Protein AF-A0A7C7I7Y0-F1 (afdb_monomer)

Secondary structure (DSSP, 8-state):
------PPPPP-TT-EEEEEEEE---HHHHHHHHS-SSSS-B----SEEEEEEEE-HHHHHHHT--TT-EEEE-SB---SSSHHHHTT-GGG-GGG-TTT-TT--BTTTSBTTSTT----SSSSEEEE-TT--EEEPPTT--HHHHHTHHHHHHHHIIIIIIS---TT---------TTS-----PPPP-TT--

Solvent-accessible surface area (backbone atoms only — not comparable to full-atom values): 11357 Å² total; per-residue (Å²): 140,81,91,78,90,74,82,81,71,87,71,53,51,45,21,30,34,30,34,47,75,30,57,42,87,51,74,63,54,57,46,39,71,76,52,61,87,58,96,63,64,56,35,44,30,50,29,31,16,23,30,28,67,41,65,14,68,55,29,23,66,75,70,74,52,53,66,70,42,46,30,37,43,55,32,55,32,37,80,77,76,50,71,37,38,76,72,69,46,33,88,71,22,63,46,30,34,57,91,85,29,93,82,21,41,27,38,24,70,25,38,46,86,48,82,80,27,36,37,12,32,75,42,67,48,28,59,36,53,73,55,51,44,70,42,76,58,59,90,92,62,50,59,70,64,55,30,46,45,61,68,49,50,52,51,48,43,51,41,45,69,73,58,58,61,53,92,91,60,85,82,86,87,74,82,80,70,87,88,57,88,81,75,87,73,74,77,79,81,70,93,76,76,128

Sequence (194 aa):
MDFREMEVPEIGPDAALLKVEVAGVCGTDVSQYRLPLRGSPIIMGHENVGYIASVGKQFAARKGVQEGDLVFLEHYLPCGNCEWDHMGEYRHCTATDWFYDDHAIRYGYTSIETAPALWGGFSQYLYLAPNAIIHKVPDGVTPEEAGTATPMANGVQWALFEGGVTYSSIVLIRPSPSYRSAECRHPPEDPYRQ

Mean predicted aligned error: 7.01 Å

Radius of gyration: 19.6 Å; Cα contacts (8 Å, |Δi|>4): 333; chains: 1; bounding box: 67×37×51 Å

Foldseek 3Di:
DDDDDDDDDDDELLKFKFQWDDFDDDLVLVVCVVPVLDPADAAATFLTKGFGCGHHNNNCVVVVDDGGFIKTWGFFQAPCDDPCNVVVNRVPHVLQPVNPDVNRATARNHHLVPPPSQRYNNDRMHMGGNRIDMDGDDPPQDRVNSSCVVVVVVVCCVVCPVVVDDPPDDDDDDDDPPPDDDPPDDDPDDPPDD

pLDDT: mean 89.1, std 16.26, range [27.7, 98.81]

Nearest PDB structures (foldseek):
  4cpd-assembly1_D  TM=8.388E-01  e=1.402E-08  Thermus sp. ATN1
  7bu3-assembly1_B  TM=7.947E-01  e=5.122E-07  Escherichia coli
  2h6e-assembly1_A  TM=8.200E-01  e=7.480E-07  Saccharolobus solfataricus P2
  3fbg-assembly1_A  TM=7.475E-01  e=1.028E-04  Staphylococcus haemolyticus JCSC1435
  6eqo-assembly1_A  TM=7.246E-01  e=3.871E-04  Erythrobacter sp. NAP1

Structure (mmCIF, N/CA/C/O backbone):
data_AF-A0A7C7I7Y0-F1
#
_entry.id   AF-A0A7C7I7Y0-F1
#
loop_
_atom_site.group_PDB
_atom_site.id
_atom_site.type_symbol
_atom_site.label_atom_id
_atom_site.label_alt_id
_atom_site.label_comp_id
_atom_site.label_asym_id
_atom_site.label_entity_id
_atom_site.label_seq_id
_atom_site.pdbx_PDB_ins_code
_atom_site.Cartn_x
_atom_site.Cartn_y
_atom_site.Cartn_z
_atom_site.occupancy
_atom_site.B_iso_or_equiv
_atom_site.auth_seq_id
_atom_site.auth_comp_id
_atom_site.auth_asym_id
_atom_site.auth_atom_id
_atom_site.pdbx_PDB_model_num
ATOM 1 N N . MET A 1 1 ? 14.326 0.853 16.459 1.00 82.75 1 MET A N 1
ATOM 2 C CA . MET A 1 1 ? 13.101 0.077 16.192 1.00 82.75 1 MET A CA 1
ATOM 3 C C . MET A 1 1 ? 12.637 -0.492 17.509 1.00 82.75 1 MET A C 1
ATOM 5 O O . MET A 1 1 ? 13.447 -1.067 18.227 1.00 82.75 1 MET A O 1
ATOM 9 N N . ASP A 1 2 ? 11.374 -0.269 17.827 1.00 91.56 2 ASP A N 1
ATOM 10 C CA . ASP A 1 2 ? 10.712 -0.717 19.043 1.00 91.56 2 ASP A CA 1
ATOM 11 C C . ASP A 1 2 ? 9.278 -1.130 18.697 1.00 91.56 2 ASP A C 1
ATOM 13 O O . ASP A 1 2 ? 8.729 -0.680 17.691 1.00 91.56 2 ASP A O 1
ATOM 17 N N . PHE A 1 3 ? 8.695 -2.017 19.500 1.00 94.00 3 PHE A N 1
ATOM 18 C CA . PHE A 1 3 ? 7.283 -2.366 19.381 1.00 94.00 3 PHE A CA 1
ATOM 19 C C . PHE A 1 3 ? 6.449 -1.349 20.154 1.00 94.00 3 PHE A C 1
ATOM 21 O O . PHE A 1 3 ? 6.793 -1.000 21.284 1.00 94.00 3 PHE A O 1
ATOM 28 N N . ARG A 1 4 ? 5.346 -0.900 19.554 1.00 94.38 4 ARG A N 1
ATOM 29 C CA . ARG A 1 4 ? 4.389 0.014 20.178 1.00 94.38 4 ARG A CA 1
ATOM 30 C C . ARG A 1 4 ? 2.981 -0.508 19.983 1.00 94.38 4 ARG A C 1
ATOM 32 O O . ARG A 1 4 ? 2.646 -0.994 18.906 1.00 94.38 4 ARG A O 1
ATOM 39 N N . GLU A 1 5 ? 2.167 -0.364 21.016 1.00 95.44 5 GLU A N 1
ATOM 40 C CA . GLU A 1 5 ? 0.724 -0.507 20.886 1.00 95.44 5 GLU A CA 1
ATOM 41 C C . GLU A 1 5 ? 0.148 0.795 20.332 1.00 95.44 5 GLU A C 1
ATOM 43 O O . GLU A 1 5 ? 0.546 1.892 20.731 1.00 95.44 5 GLU A O 1
ATOM 48 N N . MET A 1 6 ? -0.764 0.664 19.376 1.00 94.75 6 MET A N 1
ATOM 49 C CA . MET A 1 6 ? -1.449 1.778 18.736 1.00 94.75 6 MET A CA 1
ATOM 50 C C . MET A 1 6 ? -2.926 1.437 18.622 1.00 94.75 6 MET A C 1
ATOM 52 O O . MET A 1 6 ? -3.286 0.277 18.413 1.00 94.75 6 MET A O 1
ATOM 56 N N . GLU A 1 7 ? -3.780 2.445 18.752 1.00 95.06 7 GLU A N 1
ATOM 57 C CA . GLU A 1 7 ? -5.210 2.260 18.541 1.00 95.06 7 GLU A CA 1
ATOM 58 C C . GLU A 1 7 ? -5.492 1.990 17.062 1.00 95.06 7 GLU A C 1
ATOM 60 O O . GLU A 1 7 ? -4.935 2.635 16.170 1.00 95.06 7 GLU A O 1
ATOM 65 N N . VAL A 1 8 ? -6.370 1.022 16.801 1.00 95.75 8 VAL A N 1
ATOM 66 C CA . VAL A 1 8 ? -6.889 0.787 15.456 1.00 95.75 8 VAL A CA 1
ATOM 67 C C . VAL A 1 8 ? -7.943 1.864 15.182 1.00 95.75 8 VAL A C 1
ATOM 69 O O . VAL A 1 8 ? -8.923 1.932 15.924 1.00 95.75 8 VAL A O 1
ATOM 72 N N . PRO A 1 9 ? -7.763 2.718 14.160 1.00 93.50 9 PRO A N 1
ATOM 73 C CA . PRO A 1 9 ? -8.675 3.821 13.901 1.00 93.50 9 PRO A CA 1
ATOM 74 C C . PRO A 1 9 ? -10.033 3.302 13.423 1.00 93.50 9 PRO A C 1
ATOM 76 O O . PRO A 1 9 ? -10.110 2.330 12.669 1.00 93.50 9 PRO A O 1
ATOM 79 N N . GLU A 1 10 ? -11.108 3.990 13.803 1.00 94.06 10 GLU A N 1
ATOM 80 C CA . GLU A 1 10 ? -12.406 3.787 13.163 1.00 94.06 10 GLU A CA 1
ATOM 81 C C . GLU A 1 10 ? -12.339 4.219 11.691 1.00 94.06 10 GLU A C 1
ATOM 83 O O . GLU A 1 10 ? -11.707 5.223 11.350 1.00 94.06 10 GLU A O 1
ATOM 88 N N . ILE A 1 11 ? -13.005 3.471 10.809 1.00 97.00 11 ILE A N 1
ATOM 89 C CA . ILE A 1 11 ? -13.036 3.785 9.378 1.00 97.00 11 ILE A CA 1
ATOM 90 C C . ILE A 1 11 ? -14.329 4.479 8.967 1.00 97.00 11 ILE A C 1
ATOM 92 O O . ILE A 1 11 ? -15.432 4.106 9.369 1.00 97.00 11 ILE A O 1
ATOM 96 N N . GLY A 1 12 ? -14.179 5.479 8.101 1.00 97.12 12 GLY A N 1
ATOM 97 C CA . GLY A 1 12 ? -15.285 6.110 7.397 1.00 97.12 12 GLY A CA 1
ATOM 98 C C . GLY A 1 12 ? -15.844 5.242 6.259 1.00 97.12 12 GLY A C 1
ATOM 99 O O . GLY A 1 12 ? -15.324 4.167 5.949 1.00 97.12 12 GLY A O 1
ATOM 100 N N . PRO A 1 13 ? -16.904 5.712 5.579 1.00 98.31 13 PRO A N 1
ATOM 101 C CA . PRO A 1 13 ? -17.539 4.981 4.484 1.00 98.31 13 PRO A CA 1
ATOM 102 C C . PRO A 1 13 ? -16.639 4.796 3.253 1.00 98.31 13 PRO A C 1
ATOM 104 O O . PRO A 1 13 ? -16.949 3.957 2.408 1.00 98.31 13 PRO A O 1
ATOM 107 N N . ASP A 1 14 ? -15.564 5.565 3.126 1.00 98.00 14 ASP A N 1
ATOM 108 C CA . ASP A 1 14 ? -14.673 5.648 1.972 1.00 98.00 14 ASP A CA 1
ATOM 109 C C . ASP A 1 14 ? -13.265 5.098 2.230 1.00 98.00 14 ASP A C 1
ATOM 111 O O . ASP A 1 14 ? -12.420 5.242 1.348 1.00 98.00 14 ASP A O 1
ATOM 115 N N . ALA A 1 15 ? -13.042 4.432 3.365 1.00 98.25 15 ALA A N 1
ATOM 116 C CA . ALA A 1 15 ? -11.775 3.820 3.761 1.00 98.25 15 ALA A CA 1
ATOM 117 C C . ALA A 1 15 ? -11.939 2.332 4.122 1.00 98.25 15 ALA A C 1
ATOM 119 O O . ALA A 1 15 ? -13.053 1.802 4.158 1.00 98.25 15 ALA A O 1
ATOM 120 N N . ALA A 1 16 ? -10.826 1.652 4.394 1.00 98.62 16 ALA A N 1
ATOM 121 C CA . ALA A 1 16 ? -10.817 0.274 4.879 1.00 98.62 16 ALA A CA 1
ATOM 122 C C . ALA A 1 16 ? -9.666 0.027 5.863 1.00 98.62 16 ALA A C 1
ATOM 124 O O . ALA A 1 16 ? -8.736 0.823 5.963 1.00 98.62 16 ALA A O 1
ATOM 125 N N . LEU A 1 17 ? -9.716 -1.096 6.573 1.00 98.62 17 LEU A N 1
ATOM 126 C CA . LEU A 1 17 ? -8.599 -1.632 7.346 1.00 98.62 17 LEU A CA 1
ATOM 127 C C . LEU A 1 17 ? -8.134 -2.930 6.709 1.00 98.62 17 LEU A C 1
ATOM 129 O O . LEU A 1 17 ? -8.930 -3.835 6.461 1.00 98.62 17 LEU A O 1
ATOM 133 N N . LEU A 1 18 ? -6.831 -3.029 6.496 1.00 98.75 18 LEU A N 1
ATOM 134 C CA . LEU A 1 18 ? -6.156 -4.247 6.094 1.00 98.75 18 LEU A CA 1
ATOM 135 C C . LEU A 1 18 ? -5.578 -4.910 7.342 1.00 98.75 18 LEU A C 1
ATOM 137 O O . LEU A 1 18 ? -4.795 -4.283 8.051 1.00 98.75 18 LEU A O 1
ATOM 141 N N . LYS A 1 19 ? -5.928 -6.168 7.608 1.00 98.69 19 LYS A N 1
ATOM 142 C CA . LYS A 1 19 ? -5.175 -7.016 8.533 1.00 98.69 19 LYS A CA 1
ATOM 143 C C . LYS A 1 19 ? -3.985 -7.575 7.768 1.00 98.69 19 LYS A C 1
ATOM 145 O O . LYS A 1 19 ? -4.177 -8.371 6.850 1.00 98.69 19 LYS A O 1
ATOM 150 N N . VAL A 1 20 ? -2.786 -7.129 8.120 1.00 98.56 20 VAL A N 1
ATOM 151 C CA . VAL A 1 20 ? -1.560 -7.531 7.426 1.00 98.56 20 VAL A CA 1
ATOM 152 C C . VAL A 1 20 ? -1.294 -9.009 7.700 1.00 98.56 20 VAL A C 1
ATOM 154 O O . VAL A 1 20 ? -1.315 -9.443 8.851 1.00 98.56 20 VAL A O 1
ATOM 157 N N . GLU A 1 21 ? -1.054 -9.765 6.634 1.00 98.44 21 GLU A N 1
ATOM 158 C CA . GLU A 1 21 ? -0.692 -11.184 6.692 1.00 98.44 21 GLU A CA 1
ATOM 159 C C . GLU A 1 21 ? 0.783 -11.372 6.328 1.00 98.44 21 GLU A C 1
ATOM 161 O O . GLU A 1 21 ? 1.517 -12.084 7.009 1.00 98.44 21 GLU A O 1
ATOM 166 N N . VAL A 1 22 ? 1.237 -10.676 5.280 1.00 97.81 22 VAL A N 1
ATOM 167 C CA . VAL A 1 22 ? 2.623 -10.698 4.812 1.00 97.81 22 VAL A CA 1
ATOM 168 C C . VAL A 1 22 ? 3.106 -9.269 4.605 1.00 97.81 22 VAL A C 1
ATOM 170 O O . VAL A 1 22 ? 2.440 -8.461 3.957 1.00 97.81 22 VAL A O 1
ATOM 173 N N . ALA A 1 23 ? 4.292 -8.980 5.133 1.00 97.12 23 ALA A N 1
ATOM 174 C CA . ALA A 1 23 ? 5.038 -7.765 4.850 1.00 97.12 23 ALA A CA 1
ATOM 175 C C . ALA A 1 23 ? 6.442 -8.147 4.364 1.00 97.12 23 ALA A C 1
ATOM 177 O O . ALA A 1 23 ? 7.208 -8.792 5.085 1.00 97.12 23 ALA A O 1
ATOM 178 N N . GLY A 1 24 ? 6.763 -7.776 3.130 1.00 95.06 24 GLY A N 1
ATOM 179 C CA . GLY A 1 24 ? 8.084 -7.940 2.542 1.00 95.06 24 GLY A CA 1
ATOM 180 C C . GLY A 1 24 ? 9.101 -6.976 3.150 1.00 95.06 24 GLY A C 1
ATOM 181 O O . GLY A 1 24 ? 8.758 -5.911 3.668 1.00 95.06 24 GLY A O 1
ATOM 182 N N . VAL A 1 25 ? 10.372 -7.373 3.101 1.00 94.50 25 VAL A N 1
ATOM 183 C CA . VAL A 1 25 ? 11.501 -6.545 3.533 1.00 94.50 25 VAL A CA 1
ATOM 184 C C . VAL A 1 25 ? 12.366 -6.245 2.321 1.00 94.50 25 VAL A C 1
ATOM 186 O O . VAL A 1 25 ? 13.007 -7.139 1.765 1.00 94.50 25 VAL A O 1
ATOM 189 N N . CYS A 1 26 ? 12.445 -4.970 1.962 1.00 91.94 26 CYS A N 1
ATOM 190 C CA . CYS A 1 26 ? 13.218 -4.498 0.828 1.00 91.94 26 CYS A CA 1
ATOM 191 C C . CYS A 1 26 ? 14.490 -3.761 1.285 1.00 91.94 26 CYS A C 1
ATOM 193 O O . CYS A 1 26 ? 14.643 -3.330 2.433 1.00 91.94 26 CYS A O 1
ATOM 195 N N . GLY A 1 27 ? 15.442 -3.582 0.364 1.00 88.50 27 GLY A N 1
ATOM 196 C CA . GLY A 1 27 ? 16.670 -2.819 0.619 1.00 88.50 27 GLY A CA 1
ATOM 197 C C . GLY A 1 27 ? 16.401 -1.375 1.067 1.00 88.50 27 GLY A C 1
ATOM 198 O O . GLY A 1 27 ? 17.202 -0.801 1.814 1.00 88.50 27 GLY A O 1
ATOM 199 N N . THR A 1 28 ? 15.259 -0.805 0.670 1.00 88.00 28 THR A N 1
ATOM 200 C CA . THR A 1 28 ? 14.824 0.522 1.118 1.00 88.00 28 THR A CA 1
ATOM 201 C C . THR A 1 28 ? 14.475 0.531 2.604 1.00 88.00 28 THR A C 1
ATOM 203 O O . THR A 1 28 ? 14.928 1.438 3.297 1.00 88.00 28 THR A O 1
ATOM 206 N N . ASP A 1 29 ? 13.791 -0.492 3.132 1.00 90.81 29 ASP A N 1
ATOM 207 C CA . ASP A 1 29 ? 13.471 -0.566 4.568 1.00 90.81 29 ASP A CA 1
ATOM 208 C C . ASP A 1 29 ? 14.757 -0.664 5.406 1.00 90.81 29 ASP A C 1
ATOM 210 O O . ASP A 1 29 ? 14.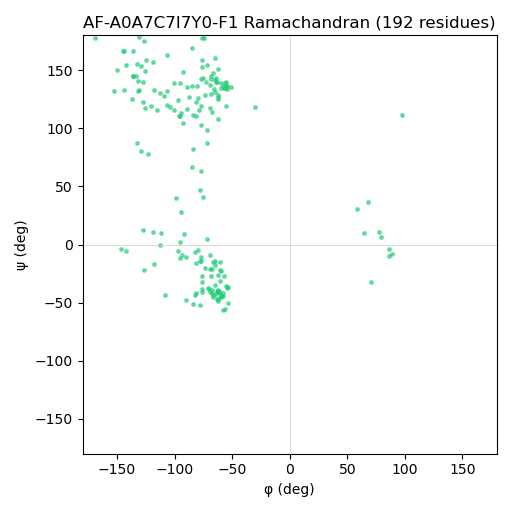914 0.016 6.419 1.00 90.81 29 ASP A O 1
ATOM 214 N N . VAL A 1 30 ? 15.744 -1.442 4.940 1.00 90.31 30 VAL A N 1
ATOM 215 C CA . VAL A 1 30 ? 17.069 -1.533 5.585 1.00 90.31 30 VAL A CA 1
ATOM 216 C C . VAL A 1 30 ? 17.797 -0.187 5.569 1.00 90.31 30 VAL A C 1
ATOM 218 O O . VAL A 1 30 ? 18.450 0.181 6.549 1.00 90.31 30 VAL A O 1
ATOM 221 N N . SER A 1 31 ? 17.708 0.546 4.459 1.00 88.31 31 SER A N 1
ATOM 222 C CA . SER A 1 31 ? 18.321 1.870 4.327 1.00 88.31 31 SER A CA 1
ATOM 223 C C . SER A 1 31 ? 17.649 2.882 5.252 1.00 88.31 31 SER A C 1
ATOM 225 O O . SER A 1 31 ? 18.356 3.579 5.977 1.00 88.31 31 SER A O 1
ATOM 227 N N . GLN A 1 32 ? 16.315 2.895 5.309 1.00 86.38 32 GLN A N 1
ATOM 228 C CA . GLN A 1 32 ? 15.555 3.743 6.227 1.00 86.38 32 GLN A CA 1
ATOM 229 C C . GLN A 1 32 ? 15.838 3.421 7.695 1.00 86.38 32 GLN A C 1
ATOM 231 O O . GLN A 1 32 ? 15.977 4.332 8.505 1.00 86.38 32 GLN A O 1
ATOM 236 N N . TYR A 1 33 ? 15.988 2.142 8.043 1.00 88.44 33 TYR A N 1
ATOM 237 C CA . TYR A 1 33 ? 16.350 1.742 9.400 1.00 88.44 33 TYR A CA 1
ATOM 238 C C . TYR A 1 33 ? 17.731 2.269 9.820 1.00 88.44 33 TYR A C 1
ATOM 240 O O . TYR A 1 33 ? 17.918 2.696 10.960 1.00 88.44 33 TYR A O 1
ATOM 248 N N . ARG A 1 34 ? 18.716 2.231 8.911 1.00 88.44 34 ARG A N 1
ATOM 249 C CA . ARG A 1 34 ? 20.091 2.687 9.188 1.00 88.44 34 ARG A CA 1
ATOM 250 C C . ARG A 1 34 ? 20.221 4.202 9.194 1.00 88.44 34 ARG A C 1
ATOM 252 O O . ARG A 1 34 ? 20.961 4.743 10.011 1.00 88.44 34 ARG A O 1
ATOM 259 N N . LEU A 1 35 ? 19.555 4.858 8.253 1.00 85.62 35 LEU A N 1
ATOM 260 C CA . LEU A 1 35 ? 19.565 6.299 8.088 1.00 85.62 35 LEU A CA 1
ATOM 261 C C . LEU A 1 35 ? 18.117 6.767 7.917 1.00 85.62 35 LEU A C 1
ATOM 263 O O . LEU A 1 35 ? 17.637 6.851 6.785 1.00 85.62 35 LEU A O 1
ATOM 267 N N . PRO A 1 36 ? 17.414 7.048 9.028 1.00 79.44 36 PRO A N 1
ATOM 268 C CA . PRO A 1 36 ? 16.063 7.583 8.974 1.00 79.44 36 PRO A CA 1
ATOM 269 C C . PRO A 1 36 ? 16.048 8.859 8.138 1.00 79.44 36 PRO A C 1
ATOM 271 O O . PRO A 1 36 ? 16.745 9.826 8.440 1.00 79.44 36 PRO A O 1
ATOM 274 N N . LEU A 1 37 ? 15.279 8.835 7.053 1.00 67.19 37 LEU A N 1
ATOM 275 C CA . LEU A 1 37 ? 15.252 9.924 6.074 1.00 67.19 37 LEU A CA 1
ATOM 276 C C . LEU A 1 37 ? 14.421 11.121 6.551 1.00 67.19 37 LEU A C 1
ATOM 278 O O . LEU A 1 37 ? 14.545 12.208 5.996 1.00 67.19 37 LEU A O 1
ATOM 282 N N . ARG A 1 38 ? 13.617 10.938 7.606 1.00 69.50 38 ARG A N 1
ATOM 283 C CA . ARG A 1 38 ? 12.885 11.995 8.311 1.00 69.50 38 ARG A CA 1
ATOM 284 C C . ARG A 1 38 ? 13.072 11.864 9.822 1.00 69.50 38 ARG A C 1
ATOM 286 O O . ARG A 1 38 ? 13.353 10.780 10.327 1.00 69.50 38 ARG A O 1
ATOM 293 N N . GLY A 1 39 ? 12.920 12.984 10.531 1.00 70.69 39 GLY A N 1
ATOM 294 C CA . GLY A 1 39 ? 13.093 13.060 11.987 1.00 70.69 39 GLY A CA 1
ATOM 295 C C . GLY A 1 39 ? 11.925 12.504 12.811 1.00 70.69 39 GLY A C 1
ATOM 296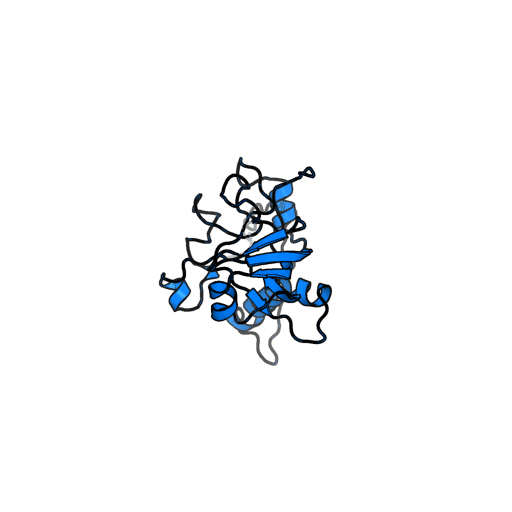 O O . GLY A 1 39 ? 12.100 12.267 14.005 1.00 70.69 39 GLY A O 1
ATOM 297 N N . SER A 1 40 ? 10.760 12.280 12.195 1.00 84.19 40 SER A N 1
ATOM 298 C CA . SER A 1 40 ? 9.569 11.757 12.874 1.00 84.19 40 SER A CA 1
ATOM 299 C C . SER A 1 40 ? 9.481 10.225 12.782 1.00 84.19 40 SER A C 1
ATOM 301 O O . SER A 1 40 ? 9.906 9.637 11.784 1.00 84.19 40 SER A O 1
ATOM 303 N N . PRO A 1 41 ? 8.906 9.552 13.795 1.00 90.12 41 PRO A N 1
ATOM 304 C CA . PRO A 1 41 ? 8.714 8.105 13.778 1.00 90.12 41 PRO A CA 1
ATOM 305 C C . PRO A 1 41 ? 7.757 7.665 12.659 1.00 90.12 41 PRO A C 1
ATOM 307 O O . PRO A 1 41 ? 6.761 8.335 12.378 1.00 90.12 41 PRO A O 1
ATOM 310 N N . ILE A 1 42 ? 8.049 6.512 12.053 1.00 92.94 42 ILE A N 1
ATOM 311 C CA . ILE A 1 42 ? 7.264 5.874 10.985 1.00 92.94 42 ILE A CA 1
ATOM 312 C C . ILE A 1 42 ? 7.004 4.406 11.350 1.00 92.94 42 ILE A C 1
ATOM 314 O O . ILE A 1 42 ? 7.815 3.786 12.045 1.00 92.94 42 ILE A O 1
ATOM 318 N N . ILE A 1 43 ? 5.917 3.834 10.834 1.00 95.12 43 ILE A N 1
ATOM 319 C CA . ILE A 1 43 ? 5.787 2.377 10.706 1.00 95.12 43 ILE A CA 1
ATOM 320 C C . ILE A 1 43 ? 6.370 2.032 9.331 1.00 95.12 43 ILE A C 1
ATOM 322 O O . ILE A 1 43 ? 5.871 2.514 8.318 1.00 95.12 43 ILE A O 1
ATOM 326 N N . MET A 1 44 ? 7.451 1.250 9.293 1.00 94.88 44 MET A N 1
ATOM 327 C CA . MET A 1 44 ? 8.087 0.813 8.038 1.00 94.88 44 MET A CA 1
ATOM 328 C C . MET A 1 44 ? 7.273 -0.307 7.357 1.00 94.88 44 MET A C 1
ATOM 330 O O . MET A 1 44 ? 6.272 -0.778 7.902 1.00 94.88 44 MET A O 1
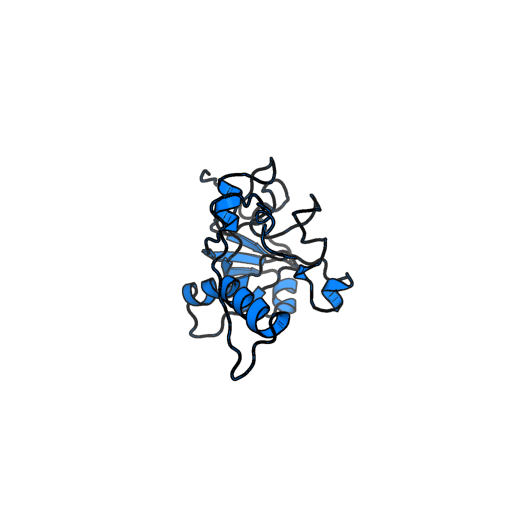ATOM 334 N N . GLY A 1 45 ? 7.716 -0.756 6.179 1.00 94.75 45 GLY A N 1
ATOM 335 C CA . GLY A 1 45 ? 7.110 -1.864 5.438 1.00 94.75 45 GLY A CA 1
ATOM 336 C C . GLY A 1 45 ? 6.154 -1.382 4.349 1.00 94.75 45 GLY A C 1
ATOM 337 O O . GLY A 1 45 ? 5.077 -0.849 4.629 1.00 94.75 45 GL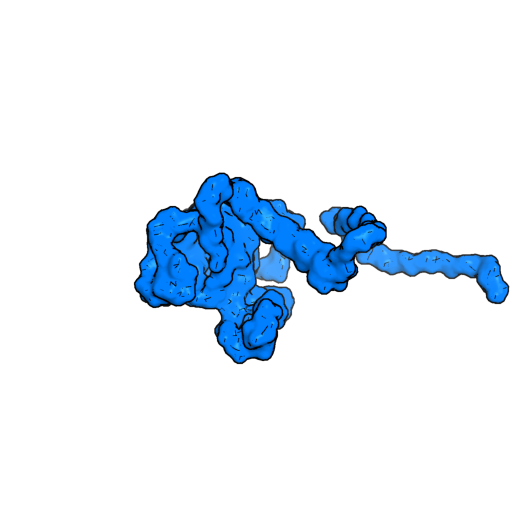Y A O 1
ATOM 338 N N . HIS A 1 46 ? 6.555 -1.587 3.096 1.00 95.44 46 HIS A N 1
ATOM 339 C CA . HIS A 1 46 ? 5.874 -1.080 1.898 1.00 95.44 46 HIS A CA 1
ATOM 340 C C . HIS A 1 46 ? 5.566 -2.177 0.862 1.00 95.44 46 HIS A C 1
ATOM 342 O O . HIS A 1 46 ? 5.211 -1.887 -0.280 1.00 95.44 46 HIS A O 1
ATOM 348 N N . GLU A 1 47 ? 5.694 -3.442 1.252 1.00 96.50 47 GLU A N 1
ATOM 349 C CA . GLU A 1 47 ? 5.425 -4.610 0.412 1.00 96.50 47 GLU A CA 1
ATOM 350 C C . GLU A 1 47 ? 4.381 -5.481 1.112 1.00 96.50 47 GLU A C 1
ATOM 352 O O . GLU A 1 47 ? 4.722 -6.453 1.777 1.00 96.50 47 GLU A O 1
ATOM 357 N N . ASN A 1 48 ? 3.108 -5.085 1.041 1.00 97.88 48 ASN A N 1
ATOM 358 C CA . ASN A 1 48 ? 2.107 -5.553 2.000 1.00 97.88 48 ASN A CA 1
ATOM 359 C C . ASN A 1 48 ? 0.984 -6.344 1.325 1.00 97.88 48 ASN A C 1
ATOM 361 O O . ASN A 1 48 ? 0.387 -5.898 0.343 1.00 97.88 48 ASN A O 1
ATOM 365 N N . VAL A 1 49 ? 0.663 -7.494 1.911 1.00 98.50 49 VAL A N 1
ATOM 366 C CA . VAL A 1 49 ? -0.489 -8.331 1.570 1.00 98.50 49 VAL A CA 1
ATOM 367 C C . VAL A 1 49 ? -1.273 -8.612 2.839 1.00 98.50 49 VAL A C 1
ATOM 369 O O . VAL A 1 49 ? -0.705 -8.850 3.908 1.00 98.50 49 VAL A O 1
ATOM 372 N N . GLY A 1 50 ? -2.594 -8.591 2.737 1.00 98.50 50 GLY A N 1
ATOM 373 C CA . GLY A 1 50 ? -3.443 -8.851 3.885 1.00 98.50 50 GLY A CA 1
ATOM 374 C C . GLY A 1 50 ? -4.902 -9.044 3.528 1.00 98.50 50 GLY A C 1
ATOM 375 O O . GLY A 1 50 ? -5.309 -8.916 2.374 1.00 98.50 50 GLY A O 1
ATOM 376 N N . TYR A 1 51 ? -5.694 -9.331 4.549 1.00 98.81 51 TYR A N 1
ATOM 377 C CA . TYR A 1 51 ? -7.133 -9.498 4.418 1.00 98.81 51 TYR A CA 1
ATOM 378 C C . TYR A 1 51 ? -7.848 -8.192 4.745 1.00 98.81 51 TYR A C 1
ATOM 380 O O . TYR A 1 51 ? -7.500 -7.521 5.719 1.00 98.81 51 TYR A O 1
ATOM 388 N N . ILE A 1 52 ? -8.877 -7.836 3.976 1.00 98.81 52 ILE A N 1
ATOM 389 C CA . ILE A 1 52 ? -9.759 -6.720 4.329 1.00 98.81 52 ILE A CA 1
ATOM 390 C C . ILE A 1 52 ? -10.449 -7.060 5.655 1.00 98.81 52 ILE A C 1
ATOM 392 O O . ILE A 1 52 ? -11.305 -7.940 5.717 1.00 98.81 52 ILE A O 1
ATOM 396 N N . ALA A 1 53 ? -10.052 -6.381 6.727 1.00 98.62 53 ALA A N 1
ATOM 397 C CA . ALA A 1 53 ? -10.555 -6.616 8.076 1.00 98.62 53 ALA A CA 1
ATOM 398 C C . ALA A 1 53 ? -11.890 -5.911 8.304 1.00 98.62 53 ALA A C 1
ATOM 400 O O . ALA A 1 53 ? -12.799 -6.478 8.900 1.00 98.62 53 ALA A O 1
ATOM 401 N N . SER A 1 54 ? -11.990 -4.673 7.820 1.00 98.56 54 SER A N 1
ATOM 402 C CA . SER A 1 54 ? -13.238 -3.925 7.754 1.00 98.56 54 SER A CA 1
ATOM 403 C C . SER A 1 54 ? -13.210 -2.959 6.580 1.00 98.56 54 SER A C 1
ATOM 405 O O . SER A 1 54 ? -12.137 -2.494 6.187 1.00 98.56 54 SER A O 1
ATOM 407 N N . VAL A 1 55 ? -14.367 -2.657 5.993 1.00 98.75 55 VAL A N 1
ATOM 408 C CA . VAL A 1 55 ? -14.449 -1.781 4.820 1.00 98.75 55 VAL A CA 1
ATOM 409 C C . VAL A 1 55 ? -15.695 -0.903 4.825 1.00 98.75 55 VAL A C 1
ATOM 411 O O . VAL A 1 55 ? -16.822 -1.358 5.022 1.00 98.75 55 VAL A O 1
ATOM 414 N N . GLY A 1 56 ? -15.499 0.382 4.543 1.00 98.69 56 GLY A N 1
ATOM 415 C CA . GLY A 1 56 ? -16.581 1.322 4.311 1.00 98.69 56 GLY A CA 1
ATOM 416 C C . GLY A 1 56 ? -17.329 1.018 3.009 1.00 98.69 56 GLY A C 1
ATOM 417 O O . GLY A 1 56 ? -16.737 0.665 1.988 1.00 98.69 56 GLY A O 1
ATOM 418 N N . LYS A 1 57 ? -18.656 1.194 3.007 1.00 98.50 57 LYS A N 1
ATOM 419 C CA . LYS A 1 57 ? -19.525 0.827 1.868 1.00 98.50 57 LYS A CA 1
ATOM 420 C C . LYS A 1 57 ? -19.120 1.467 0.531 1.00 98.50 57 LYS A C 1
ATOM 422 O O . LYS A 1 57 ? -19.272 0.836 -0.511 1.00 98.50 57 LYS A O 1
ATOM 427 N N . GLN A 1 58 ? -18.627 2.707 0.541 1.00 98.56 58 GLN A N 1
ATOM 428 C CA . GLN A 1 58 ? -18.198 3.399 -0.679 1.00 98.56 58 GLN A CA 1
ATOM 429 C C . GLN A 1 58 ? -16.841 2.885 -1.162 1.00 98.56 58 GLN A C 1
ATOM 431 O O . GLN A 1 58 ? -16.652 2.722 -2.367 1.00 98.56 58 GLN A O 1
ATOM 436 N N . PHE A 1 59 ? -15.917 2.591 -0.241 1.00 98.56 59 PHE A N 1
ATOM 437 C CA . PHE A 1 59 ? -14.643 1.966 -0.593 1.00 98.56 59 PHE A CA 1
ATOM 438 C C . PHE A 1 59 ? -14.865 0.582 -1.206 1.00 98.56 59 PHE A C 1
ATOM 440 O O . PHE A 1 59 ? -14.359 0.323 -2.296 1.00 98.56 59 PHE A O 1
ATOM 447 N N . ALA A 1 60 ? -15.684 -0.258 -0.563 1.00 98.50 60 ALA A N 1
ATOM 448 C CA . ALA A 1 60 ? -16.052 -1.589 -1.049 1.00 98.50 60 ALA A CA 1
ATOM 449 C C . ALA A 1 60 ? -16.607 -1.537 -2.479 1.00 98.50 60 ALA A C 1
ATOM 451 O O . ALA A 1 60 ? -16.111 -2.229 -3.365 1.00 98.50 60 ALA A O 1
ATOM 452 N N . ALA A 1 61 ? -17.583 -0.656 -2.729 1.00 98.25 61 ALA A N 1
ATOM 453 C CA . ALA A 1 61 ? -18.189 -0.498 -4.049 1.00 98.25 61 ALA A CA 1
ATOM 454 C C . ALA A 1 61 ? -17.193 0.014 -5.104 1.00 98.25 61 ALA A C 1
ATOM 456 O O . ALA A 1 61 ? -17.174 -0.490 -6.223 1.00 98.25 61 ALA A O 1
ATOM 457 N N . ARG A 1 62 ? -16.351 0.998 -4.755 1.00 97.44 62 ARG A N 1
ATOM 458 C CA . ARG A 1 62 ? -15.371 1.595 -5.678 1.00 97.44 62 ARG A CA 1
ATOM 459 C C . ARG A 1 62 ? -14.229 0.641 -6.019 1.00 97.44 62 ARG A C 1
ATOM 461 O O . ARG A 1 62 ? -13.740 0.666 -7.143 1.00 97.44 62 ARG A O 1
ATOM 468 N N . LYS A 1 63 ? -13.766 -0.144 -5.045 1.00 97.56 63 LYS A N 1
ATOM 469 C CA . LYS A 1 63 ? -12.620 -1.051 -5.197 1.00 97.56 63 LYS A CA 1
ATOM 470 C C . LYS A 1 63 ? -13.022 -2.481 -5.557 1.00 97.56 63 LYS A C 1
ATOM 472 O O . LYS A 1 63 ? -12.157 -3.260 -5.932 1.00 97.56 63 LYS A O 1
ATOM 477 N N . GLY A 1 64 ? -14.308 -2.822 -5.468 1.00 97.81 64 GLY A N 1
ATOM 478 C CA . GLY A 1 64 ? -14.807 -4.165 -5.762 1.00 97.81 64 GLY A CA 1
ATOM 479 C C . GLY A 1 64 ? -14.346 -5.211 -4.745 1.00 97.81 64 GLY A C 1
ATOM 480 O O . GLY A 1 64 ? -14.049 -6.339 -5.131 1.00 97.81 64 GLY A O 1
ATOM 481 N N . VAL A 1 65 ? -14.259 -4.831 -3.467 1.00 98.38 65 VAL A N 1
ATOM 482 C CA . VAL A 1 65 ? -13.777 -5.688 -2.369 1.00 98.38 65 VAL A CA 1
ATOM 483 C C . VAL A 1 65 ? -14.798 -5.792 -1.239 1.00 98.38 65 VAL A C 1
ATOM 485 O O . VAL A 1 65 ? -15.645 -4.913 -1.072 1.00 98.38 65 VAL A O 1
ATOM 488 N N . GLN A 1 66 ? -14.680 -6.839 -0.432 1.00 98.50 66 GLN A N 1
ATOM 489 C CA . GLN A 1 66 ? -15.453 -7.066 0.788 1.00 98.50 66 GLN A CA 1
ATOM 490 C C . GLN A 1 66 ? -14.553 -7.548 1.933 1.00 98.50 66 GLN A C 1
ATOM 492 O O . GLN A 1 66 ? -13.407 -7.937 1.711 1.00 98.50 66 GLN A O 1
ATOM 497 N N . GLU A 1 67 ? -15.073 -7.534 3.162 1.00 98.75 67 GLU A N 1
ATOM 498 C CA . GLU A 1 67 ? -14.375 -8.112 4.316 1.00 98.75 67 GLU A CA 1
ATOM 499 C C . GLU A 1 67 ? -14.013 -9.584 4.050 1.00 98.75 67 GLU A C 1
ATOM 501 O O . GLU A 1 67 ? -14.812 -10.346 3.499 1.00 98.75 67 GLU A O 1
ATOM 506 N N . GLY A 1 68 ? -12.791 -9.968 4.417 1.00 98.50 68 GLY A N 1
ATOM 507 C CA . GLY A 1 68 ? -12.225 -11.294 4.172 1.00 98.50 68 GLY A CA 1
ATOM 508 C C . GLY A 1 68 ? -11.538 -11.479 2.815 1.00 98.50 68 GLY A C 1
ATOM 509 O O . GLY A 1 68 ? -10.859 -12.488 2.644 1.00 98.50 68 GLY A O 1
ATOM 510 N N . ASP A 1 69 ? -11.646 -10.536 1.872 1.00 98.69 69 ASP A N 1
ATOM 511 C CA . ASP A 1 69 ? -10.869 -10.603 0.627 1.00 98.69 69 ASP A CA 1
ATOM 512 C C . ASP A 1 69 ? -9.368 -10.452 0.914 1.00 98.69 69 ASP A C 1
ATOM 514 O O . ASP A 1 69 ? -8.959 -9.536 1.633 1.00 98.69 69 ASP A O 1
ATOM 518 N N . LEU A 1 70 ? -8.546 -11.315 0.310 1.00 98.75 70 LEU A N 1
ATOM 519 C CA . LEU A 1 70 ? -7.091 -11.173 0.292 1.00 98.75 70 LEU A CA 1
ATOM 520 C C . LEU A 1 70 ? -6.696 -10.150 -0.778 1.00 98.75 70 LEU A C 1
ATOM 522 O O . LEU A 1 70 ? -7.085 -10.274 -1.943 1.00 98.75 70 LEU A O 1
ATOM 526 N N . VAL A 1 71 ? -5.921 -9.138 -0.395 1.00 98.69 71 VAL A N 1
ATOM 527 C CA . VAL A 1 71 ? -5.479 -8.077 -1.302 1.00 98.69 71 VAL A CA 1
ATOM 528 C C . VAL A 1 71 ? -3.988 -7.797 -1.163 1.00 98.69 71 VAL A C 1
ATOM 530 O O . VAL A 1 71 ? -3.419 -7.833 -0.071 1.00 98.69 71 VAL A O 1
ATOM 533 N N . PHE A 1 72 ? -3.372 -7.470 -2.291 1.00 98.06 72 PHE A N 1
ATOM 534 C CA . PHE A 1 72 ? -2.071 -6.823 -2.366 1.00 98.06 72 PHE A CA 1
ATOM 535 C C . PHE A 1 72 ? -2.260 -5.302 -2.357 1.00 98.06 72 PHE A C 1
ATOM 537 O O . PHE A 1 72 ? -3.131 -4.781 -3.060 1.00 98.06 72 PHE A O 1
ATOM 544 N N . LEU A 1 73 ? -1.453 -4.597 -1.565 1.00 98.06 73 LEU A N 1
ATOM 545 C CA . LEU A 1 73 ? -1.453 -3.141 -1.469 1.00 98.06 73 LEU A CA 1
ATOM 546 C C . LEU A 1 73 ? -0.216 -2.567 -2.158 1.00 98.06 73 LEU A C 1
ATOM 548 O O . LEU A 1 73 ? 0.914 -2.795 -1.720 1.00 98.06 73 LEU A O 1
ATOM 552 N N . GLU A 1 74 ? -0.431 -1.732 -3.172 1.00 97.06 74 GLU A N 1
ATOM 553 C CA . GLU A 1 74 ? 0.633 -0.865 -3.655 1.00 97.06 74 GLU A CA 1
ATOM 554 C C . GLU A 1 74 ? 0.894 0.261 -2.658 1.00 97.06 74 GLU A C 1
ATOM 556 O O . GLU A 1 74 ? -0.014 0.870 -2.094 1.00 97.06 74 GLU A O 1
ATOM 561 N N . HIS A 1 75 ? 2.169 0.577 -2.473 1.00 95.56 75 HIS A N 1
ATOM 562 C CA . HIS A 1 75 ? 2.589 1.562 -1.490 1.00 95.56 75 HIS A CA 1
ATOM 563 C C . HIS A 1 75 ? 2.360 3.020 -1.924 1.00 95.56 75 HIS A C 1
ATOM 565 O O . HIS A 1 75 ? 2.472 3.920 -1.092 1.00 95.56 75 HIS A O 1
ATOM 571 N N . TYR A 1 76 ? 2.026 3.263 -3.196 1.00 96.12 76 TYR A N 1
ATOM 572 C CA . TYR A 1 76 ? 1.694 4.585 -3.732 1.00 96.12 76 TYR A CA 1
ATOM 573 C C . TYR A 1 76 ? 0.294 5.048 -3.309 1.00 96.12 76 TYR A C 1
ATOM 575 O O . TYR A 1 76 ? -0.653 4.260 -3.268 1.00 96.12 76 TYR A O 1
ATOM 583 N N . LEU A 1 77 ? 0.150 6.350 -3.057 1.00 96.38 77 LEU A N 1
ATOM 584 C CA . LEU A 1 77 ? -1.123 6.988 -2.724 1.00 96.38 77 LEU A CA 1
ATOM 585 C C . LEU A 1 77 ? -1.380 8.229 -3.606 1.00 96.38 77 LEU A C 1
ATOM 587 O O . LEU A 1 77 ? -1.125 9.358 -3.188 1.00 96.38 77 LEU A O 1
ATOM 591 N N . PRO A 1 78 ? -1.854 8.039 -4.848 1.00 96.38 78 PRO A N 1
ATOM 592 C CA . PRO A 1 78 ? -1.963 9.125 -5.822 1.00 96.38 78 PRO A CA 1
ATOM 593 C C . PRO A 1 78 ? -3.146 10.062 -5.568 1.00 96.38 78 PRO A C 1
ATOM 595 O O . PRO A 1 78 ? -4.165 9.640 -5.026 1.00 96.38 78 PRO A O 1
ATOM 598 N N . CYS A 1 79 ? -3.066 11.330 -5.988 1.00 95.12 79 CYS A N 1
ATOM 599 C CA . CYS A 1 79 ? -4.141 12.306 -5.747 1.00 95.12 79 CYS A CA 1
ATOM 600 C C . CYS A 1 79 ? -5.425 12.025 -6.550 1.00 95.12 79 CYS A C 1
ATOM 602 O O . CYS A 1 79 ? -6.501 12.484 -6.170 1.00 95.12 79 CYS A O 1
ATOM 604 N N . GLY A 1 80 ? -5.322 11.266 -7.641 1.00 94.19 80 GLY A N 1
ATOM 605 C CA . GLY A 1 80 ? -6.417 10.871 -8.521 1.00 94.19 80 GLY A CA 1
ATOM 606 C C . GLY A 1 80 ? -6.884 11.959 -9.492 1.00 94.19 80 GLY A C 1
ATOM 607 O O . GLY A 1 80 ? -7.945 11.793 -10.090 1.00 94.19 80 GLY A O 1
ATOM 608 N N . ASN A 1 81 ? -6.158 13.075 -9.624 1.00 95.69 81 ASN A N 1
ATOM 609 C CA . ASN A 1 81 ? -6.595 14.219 -10.441 1.00 95.69 81 ASN A CA 1
ATOM 610 C C . ASN A 1 81 ? -5.487 14.936 -11.230 1.00 95.69 81 ASN A C 1
ATOM 612 O O . ASN A 1 81 ? -5.791 15.851 -12.000 1.00 95.69 81 ASN A O 1
ATOM 616 N N . CYS A 1 82 ? -4.219 14.564 -11.035 1.00 95.56 82 CYS A N 1
ATOM 617 C CA . CYS A 1 82 ? -3.109 15.176 -11.756 1.00 95.56 82 CYS A CA 1
ATOM 618 C C . CYS A 1 82 ? -2.890 14.513 -13.124 1.00 95.56 82 CYS A C 1
ATOM 620 O O . CYS A 1 82 ? -3.446 13.456 -13.427 1.00 95.56 82 CYS A O 1
ATOM 622 N N . GLU A 1 83 ? -2.048 15.131 -13.953 1.00 97.00 83 GLU A N 1
ATOM 623 C CA . GLU A 1 83 ? -1.725 14.620 -15.289 1.00 97.00 83 GLU A CA 1
ATOM 624 C C . GLU A 1 83 ? -1.136 13.202 -15.241 1.00 97.00 83 GLU A C 1
ATOM 626 O O . GLU A 1 83 ? -1.560 12.341 -16.008 1.00 97.00 83 GLU A O 1
ATOM 631 N N . TRP A 1 84 ? -0.238 12.925 -14.288 1.00 96.69 84 TRP A N 1
ATOM 632 C CA . TRP A 1 84 ? 0.335 11.590 -14.090 1.00 96.69 84 TRP A CA 1
ATOM 633 C C . TRP A 1 84 ? -0.732 10.531 -13.820 1.00 96.69 84 TRP A C 1
ATOM 635 O O . TRP A 1 84 ? -0.710 9.466 -14.435 1.00 96.69 84 TRP A O 1
ATOM 645 N N . ASP A 1 85 ? -1.704 10.843 -12.963 1.00 95.56 85 ASP A N 1
ATOM 646 C CA . ASP A 1 85 ? -2.779 9.913 -12.615 1.00 95.56 85 ASP A CA 1
ATOM 647 C C . ASP A 1 85 ? -3.698 9.650 -13.810 1.00 95.56 85 ASP A C 1
ATOM 649 O O . ASP A 1 85 ? -4.088 8.508 -14.052 1.00 95.56 85 ASP A O 1
ATOM 653 N N . HIS A 1 86 ? -4.001 10.681 -14.604 1.00 95.44 86 HIS A N 1
ATOM 654 C CA . HIS A 1 86 ? -4.802 10.533 -15.821 1.00 95.44 86 HIS A CA 1
ATOM 655 C C . HIS A 1 86 ? -4.081 9.746 -16.926 1.00 95.44 86 HIS A C 1
ATOM 657 O O . HIS A 1 86 ? -4.744 9.099 -17.736 1.00 95.44 86 HIS A O 1
ATOM 663 N N . MET A 1 87 ? -2.746 9.767 -16.952 1.00 95.56 87 MET A N 1
ATOM 664 C CA . MET A 1 87 ? -1.935 8.943 -17.857 1.00 95.56 87 MET A CA 1
ATOM 665 C C . MET A 1 87 ? -1.720 7.509 -17.345 1.00 95.56 87 MET A C 1
ATOM 667 O O . MET A 1 87 ? -1.163 6.690 -18.070 1.00 95.56 87 MET A O 1
ATOM 671 N N . GLY A 1 88 ? -2.147 7.191 -16.117 1.00 92.25 88 GLY A N 1
ATOM 672 C CA . GLY A 1 88 ? -1.894 5.895 -15.479 1.00 92.25 88 GLY A CA 1
ATOM 673 C C . GLY A 1 88 ? -0.486 5.747 -14.888 1.00 92.25 88 GLY A C 1
ATOM 674 O O . GLY A 1 88 ? -0.145 4.688 -14.378 1.00 92.25 88 GLY A O 1
ATOM 675 N N . GLU A 1 89 ? 0.313 6.812 -14.889 1.00 93.94 89 GLU A N 1
ATOM 676 C CA . GLU A 1 89 ? 1.687 6.861 -14.374 1.00 93.94 89 GLU A CA 1
ATOM 677 C C . GLU A 1 89 ? 1.731 7.457 -12.959 1.00 93.94 89 GLU A C 1
ATOM 679 O O . GLU A 1 89 ? 2.612 8.236 -12.591 1.00 93.94 89 GLU A O 1
ATOM 684 N N . TYR A 1 90 ? 0.753 7.082 -12.138 1.00 94.69 90 TYR A N 1
ATOM 685 C CA . TYR A 1 90 ? 0.487 7.654 -10.818 1.00 94.69 90 TYR A CA 1
ATOM 686 C C . TYR A 1 90 ? 1.646 7.505 -9.812 1.00 94.69 90 TYR A C 1
ATOM 688 O O . TYR A 1 90 ? 1.695 8.202 -8.801 1.00 94.69 90 TYR A O 1
ATOM 696 N N . ARG A 1 91 ? 2.629 6.641 -10.097 1.00 92.25 91 ARG A N 1
ATOM 697 C CA . ARG A 1 91 ? 3.903 6.545 -9.358 1.00 92.25 91 ARG A CA 1
ATOM 698 C C . ARG A 1 91 ? 4.721 7.845 -9.371 1.00 92.25 91 ARG A C 1
ATOM 700 O O . ARG A 1 91 ? 5.552 8.029 -8.487 1.00 92.25 91 ARG A O 1
ATOM 707 N N . HIS A 1 92 ? 4.487 8.717 -10.357 1.00 93.44 92 HIS A N 1
ATOM 708 C CA . HIS A 1 92 ? 5.114 10.039 -10.498 1.00 93.44 92 HIS A CA 1
ATOM 709 C C . HIS A 1 92 ? 4.261 11.170 -9.907 1.00 93.44 92 HIS A C 1
ATOM 711 O O . HIS A 1 92 ? 4.624 12.342 -9.994 1.00 93.44 92 HIS A O 1
ATOM 717 N N . CYS A 1 93 ? 3.110 10.839 -9.317 1.00 95.06 93 CYS A N 1
ATOM 718 C CA . CYS A 1 93 ? 2.251 11.804 -8.651 1.00 95.06 93 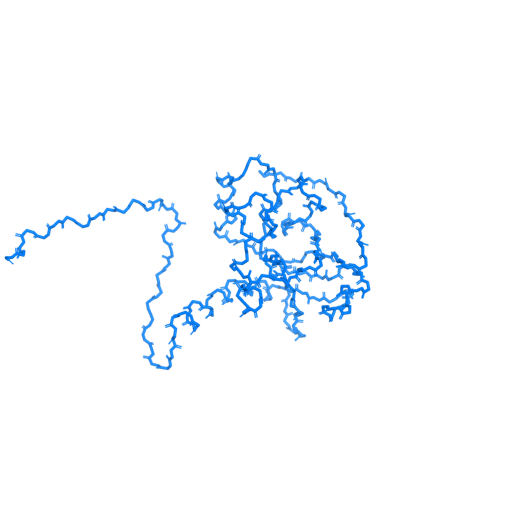CYS A CA 1
ATOM 719 C C . CYS A 1 93 ? 2.988 12.433 -7.461 1.00 95.06 93 CYS A C 1
ATOM 721 O O . CYS A 1 93 ? 3.428 11.736 -6.546 1.00 95.06 93 CYS A O 1
ATOM 723 N N . THR A 1 94 ? 3.075 13.764 -7.423 1.00 93.31 94 THR A N 1
ATOM 724 C CA . THR A 1 94 ? 3.773 14.477 -6.339 1.00 93.31 94 THR A CA 1
ATOM 725 C C . THR A 1 94 ? 3.129 14.231 -4.974 1.00 93.31 94 THR A C 1
ATOM 727 O O . THR A 1 94 ? 3.824 14.232 -3.967 1.00 93.31 94 THR A O 1
ATOM 730 N N . ALA A 1 95 ? 1.825 13.926 -4.927 1.00 93.12 95 ALA A N 1
ATOM 731 C CA . ALA A 1 95 ? 1.109 13.619 -3.686 1.00 93.12 95 ALA A CA 1
ATOM 732 C C . ALA A 1 95 ? 1.560 12.312 -3.000 1.00 93.12 95 ALA A C 1
ATOM 734 O O . ALA A 1 95 ? 1.243 12.100 -1.829 1.00 93.12 95 ALA A O 1
ATOM 735 N N . THR A 1 96 ? 2.304 11.447 -3.701 1.00 93.00 96 THR A N 1
ATOM 736 C CA . THR A 1 96 ? 2.934 10.251 -3.118 1.00 93.00 96 THR A CA 1
ATOM 737 C C . THR A 1 96 ? 4.466 10.332 -3.085 1.00 93.00 96 THR A C 1
ATOM 739 O O . THR A 1 96 ? 5.143 9.428 -2.581 1.00 93.00 96 THR A O 1
ATOM 742 N N . ASP A 1 97 ? 5.038 11.434 -3.573 1.00 90.00 97 ASP A N 1
ATOM 743 C CA . ASP A 1 97 ? 6.478 11.652 -3.600 1.00 90.00 97 ASP A CA 1
ATOM 744 C C . ASP A 1 97 ? 7.003 12.217 -2.273 1.00 90.00 97 ASP A C 1
ATOM 746 O O . ASP A 1 97 ? 7.245 13.408 -2.085 1.00 90.00 97 ASP A O 1
ATOM 750 N N . TRP A 1 98 ? 7.220 11.307 -1.333 1.00 83.38 98 TRP A N 1
ATOM 751 C CA . TRP A 1 98 ? 7.756 11.614 -0.010 1.00 83.38 98 TRP A CA 1
ATOM 752 C C . TRP A 1 98 ? 9.232 12.052 -0.001 1.00 83.38 98 TRP A C 1
ATOM 754 O O . TRP A 1 98 ? 9.721 12.461 1.055 1.00 83.38 98 TRP A O 1
ATOM 764 N N . PHE A 1 99 ? 9.979 11.961 -1.108 1.00 82.06 99 PHE A N 1
ATOM 765 C CA . PHE A 1 99 ? 11.363 12.452 -1.122 1.00 82.06 99 PHE A CA 1
ATOM 766 C C . PHE A 1 99 ? 11.428 13.976 -1.200 1.00 82.06 99 PHE A C 1
ATOM 768 O O . PHE A 1 99 ? 12.360 14.567 -0.654 1.00 82.06 99 PHE A O 1
ATOM 775 N N . TYR A 1 100 ? 10.455 14.597 -1.868 1.00 81.25 100 TYR A N 1
ATOM 776 C CA . TYR A 1 100 ? 10.471 16.031 -2.154 1.00 81.25 100 TYR A CA 1
ATOM 777 C C . TYR A 1 100 ? 9.304 16.801 -1.526 1.00 81.25 100 TYR A C 1
ATOM 779 O O . TYR A 1 100 ? 9.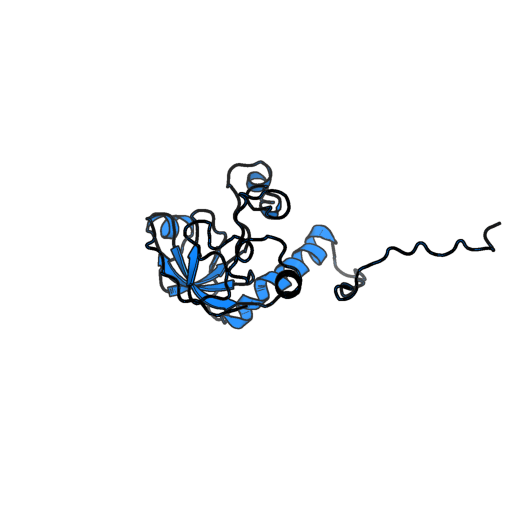403 18.021 -1.405 1.00 81.25 100 TYR A O 1
ATOM 787 N N . ASP A 1 101 ? 8.234 16.122 -1.103 1.00 85.81 101 ASP A N 1
ATOM 788 C CA . ASP A 1 101 ? 7.091 16.740 -0.427 1.00 85.81 101 ASP A CA 1
ATOM 789 C C . ASP A 1 101 ? 6.883 16.145 0.975 1.00 85.81 101 ASP A C 1
ATOM 791 O O . ASP A 1 101 ? 6.620 14.951 1.154 1.00 85.81 101 ASP A O 1
ATOM 795 N N . ASP A 1 102 ? 6.976 16.997 1.998 1.00 80.50 102 ASP A N 1
ATOM 796 C CA . ASP A 1 102 ? 6.772 16.605 3.391 1.00 80.50 102 ASP A CA 1
ATOM 797 C C . ASP A 1 102 ? 5.328 16.202 3.715 1.00 80.50 102 ASP A C 1
ATOM 799 O O . ASP A 1 102 ? 5.107 15.432 4.654 1.00 80.50 102 ASP A O 1
ATOM 803 N N . HIS A 1 103 ? 4.365 16.638 2.906 1.00 85.62 103 HIS A N 1
ATOM 804 C CA . HIS A 1 103 ? 2.947 16.325 3.056 1.00 85.62 103 HIS A CA 1
ATOM 805 C C . HIS A 1 103 ? 2.497 15.107 2.245 1.00 85.62 103 HIS A C 1
ATOM 807 O O . HIS A 1 103 ? 1.373 14.637 2.442 1.00 85.62 103 HIS A O 1
ATOM 813 N N . ALA A 1 104 ? 3.347 14.581 1.359 1.00 91.94 104 ALA A N 1
ATOM 814 C CA . ALA A 1 104 ? 3.024 13.395 0.583 1.00 91.94 104 ALA A CA 1
ATOM 815 C C . ALA A 1 104 ? 2.826 12.167 1.482 1.00 91.94 104 ALA A C 1
ATOM 817 O O . ALA A 1 104 ? 3.572 11.925 2.438 1.00 91.94 104 ALA A O 1
ATOM 818 N N . ILE A 1 105 ? 1.823 11.359 1.141 1.00 93.69 105 ILE A N 1
ATOM 819 C CA . ILE A 1 105 ? 1.509 10.124 1.858 1.00 93.69 105 ILE A CA 1
ATOM 820 C C . ILE A 1 105 ? 1.941 8.931 1.003 1.00 93.69 105 ILE A C 1
ATOM 822 O O . ILE A 1 105 ? 1.662 8.852 -0.196 1.00 93.69 105 ILE A O 1
ATOM 826 N N . ARG A 1 106 ? 2.647 7.986 1.623 1.00 95.12 106 ARG A N 1
ATOM 827 C CA . ARG A 1 106 ? 3.098 6.748 0.989 1.00 95.12 106 ARG A CA 1
ATOM 828 C C . ARG A 1 106 ? 3.246 5.663 2.044 1.00 95.12 106 ARG A C 1
ATOM 830 O O . ARG A 1 106 ? 3.868 5.878 3.089 1.00 95.12 106 ARG A O 1
ATOM 837 N N . TYR A 1 107 ? 2.692 4.489 1.765 1.00 96.38 107 TYR A N 1
ATOM 838 C CA . TYR A 1 107 ? 2.701 3.407 2.739 1.00 96.38 107 TYR A CA 1
ATOM 839 C C . TYR A 1 107 ? 4.131 2.938 3.031 1.00 96.38 107 TYR A C 1
ATOM 841 O O . TYR A 1 107 ? 4.910 2.712 2.108 1.00 96.38 107 TYR A O 1
ATOM 849 N N . GLY A 1 108 ? 4.474 2.816 4.312 1.00 94.50 108 GLY A N 1
ATOM 850 C CA . GLY A 1 108 ? 5.807 2.468 4.811 1.00 94.50 108 GLY A CA 1
ATOM 851 C C . GLY A 1 108 ? 6.768 3.649 4.990 1.00 94.50 108 GLY A C 1
ATOM 852 O O . GLY A 1 108 ? 7.868 3.443 5.492 1.00 94.50 108 GLY A O 1
ATOM 853 N N . TYR A 1 109 ? 6.368 4.871 4.611 1.00 93.31 109 TYR A N 1
ATOM 854 C CA . TYR A 1 109 ? 7.227 6.069 4.639 1.00 93.31 109 TYR A CA 1
ATOM 855 C C . TYR A 1 109 ? 6.613 7.243 5.413 1.00 93.31 109 TYR A C 1
ATOM 857 O O . TYR A 1 109 ? 7.333 8.143 5.849 1.00 93.31 109 TYR A O 1
ATOM 865 N N . THR A 1 110 ? 5.291 7.254 5.581 1.00 93.75 110 THR A N 1
ATOM 866 C CA . THR A 1 110 ? 4.568 8.321 6.280 1.00 93.75 110 THR A CA 1
ATOM 867 C C . THR A 1 110 ? 4.703 8.207 7.799 1.00 93.75 110 THR A C 1
ATOM 869 O O . THR A 1 110 ? 4.704 7.115 8.371 1.00 93.75 110 THR A O 1
ATOM 872 N N . SER A 1 111 ? 4.812 9.361 8.463 1.00 92.56 111 SER A N 1
ATOM 873 C CA . SER A 1 111 ? 4.922 9.429 9.918 1.00 92.56 111 SER A CA 1
ATOM 874 C C . SER A 1 111 ? 3.654 8.971 10.628 1.00 92.56 111 SER A C 1
ATOM 876 O O . SER A 1 111 ? 2.540 9.227 10.176 1.00 92.56 111 SER A O 1
ATOM 878 N N . ILE A 1 112 ? 3.834 8.368 11.805 1.00 93.19 112 ILE A N 1
ATOM 879 C CA . ILE A 1 112 ? 2.733 8.071 12.730 1.00 93.19 112 ILE A CA 1
ATOM 880 C C . ILE A 1 112 ? 2.059 9.336 13.280 1.00 93.19 112 ILE A C 1
ATOM 882 O O . ILE A 1 112 ? 0.976 9.256 13.844 1.00 93.19 112 ILE A O 1
ATOM 886 N N . GLU A 1 113 ? 2.683 10.505 13.130 1.00 93.06 113 GLU A N 1
ATOM 887 C CA . GLU A 1 113 ? 2.091 11.798 13.495 1.00 93.06 113 GLU A CA 1
ATOM 888 C C . GLU A 1 113 ? 1.005 12.229 12.493 1.00 93.06 113 GLU A C 1
ATOM 890 O O . GLU A 1 113 ? 0.137 13.041 12.814 1.00 93.06 113 GLU A O 1
ATOM 895 N N . THR A 1 114 ? 1.013 11.667 11.281 1.00 93.38 114 THR A N 1
ATOM 896 C CA . THR A 1 114 ? -0.014 11.902 10.266 1.00 93.38 114 THR A CA 1
ATOM 897 C C . THR A 1 114 ? -1.199 10.979 10.518 1.00 93.38 114 THR A C 1
ATOM 899 O O . THR A 1 114 ? -1.103 9.772 10.306 1.00 93.38 114 THR A O 1
ATOM 902 N N . ALA A 1 115 ? -2.344 11.530 10.927 1.00 93.75 115 ALA A N 1
ATOM 903 C CA . ALA A 1 115 ? -3.564 10.746 11.117 1.00 93.75 115 ALA A CA 1
ATOM 904 C C . ALA A 1 115 ? -3.956 9.971 9.833 1.00 93.75 115 ALA A C 1
ATOM 906 O O . ALA A 1 115 ? -3.835 10.527 8.740 1.00 93.75 115 ALA A O 1
ATOM 907 N N . PRO A 1 116 ? -4.426 8.711 9.937 1.00 95.19 116 PRO A N 1
ATOM 908 C CA . PRO A 1 116 ? -4.712 7.959 11.161 1.00 95.19 116 PRO A CA 1
ATOM 909 C C . PRO A 1 116 ? -3.543 7.057 11.616 1.00 95.19 116 PRO A C 1
ATOM 911 O O . PRO A 1 116 ? -3.759 6.031 12.253 1.00 95.19 116 PRO A O 1
ATOM 914 N N . ALA A 1 117 ? -2.304 7.435 11.291 1.00 93.81 117 ALA A N 1
ATOM 915 C CA . ALA A 1 117 ? -1.031 6.855 11.734 1.00 93.81 117 ALA A CA 1
ATOM 916 C C . ALA A 1 117 ? -0.649 5.465 11.192 1.00 93.81 117 ALA A C 1
ATOM 918 O O . ALA A 1 117 ? 0.542 5.209 11.000 1.00 93.81 117 ALA A O 1
ATOM 919 N N . LEU A 1 118 ? -1.611 4.574 10.922 1.00 96.81 118 LEU A N 1
ATOM 920 C CA . LEU A 1 118 ? -1.362 3.197 10.460 1.00 96.81 118 LEU A CA 1
ATOM 921 C C . LEU A 1 118 ? -0.990 3.116 8.968 1.00 96.81 118 LEU A C 1
ATOM 923 O O . LEU A 1 118 ? -1.704 2.515 8.166 1.00 96.81 118 LEU A O 1
ATOM 927 N N . TRP A 1 119 ? 0.139 3.723 8.601 1.00 96.38 119 TRP A N 1
ATOM 928 C CA . TRP A 1 119 ? 0.612 3.831 7.218 1.00 96.38 119 TRP A CA 1
ATOM 929 C C . TRP A 1 119 ? 1.648 2.778 6.809 1.00 96.38 119 TRP A C 1
ATOM 931 O O . TRP A 1 119 ? 2.036 2.753 5.650 1.00 96.38 119 TRP A O 1
ATOM 941 N N . GLY A 1 120 ? 2.138 1.923 7.704 1.00 96.31 120 GLY A N 1
ATOM 942 C CA . GLY A 1 120 ? 3.179 0.935 7.386 1.00 96.31 120 GLY A CA 1
ATOM 943 C C . GLY A 1 120 ? 2.719 -0.495 7.585 1.00 96.31 120 GLY A C 1
ATOM 944 O O . GLY A 1 120 ? 1.784 -0.737 8.339 1.00 96.31 120 GLY A O 1
ATOM 945 N N . GLY A 1 121 ? 3.375 -1.433 6.907 1.00 96.94 121 GLY A N 1
ATOM 946 C CA . GLY A 1 121 ? 3.038 -2.855 6.957 1.00 96.94 121 GLY A CA 1
ATOM 947 C C . GLY A 1 121 ? 3.744 -3.665 8.033 1.00 96.94 121 GLY A C 1
ATOM 948 O O . GLY A 1 121 ? 3.345 -4.792 8.294 1.00 96.94 121 GLY A O 1
ATOM 949 N N . PHE A 1 122 ? 4.756 -3.121 8.715 1.00 97.19 122 PHE A N 1
ATOM 950 C CA . PHE A 1 122 ? 5.332 -3.755 9.910 1.00 97.19 122 PHE A CA 1
ATOM 951 C C . PHE A 1 122 ? 4.442 -3.523 11.144 1.00 97.19 122 PHE A C 1
ATOM 953 O O . PHE A 1 122 ? 4.905 -3.130 12.214 1.00 97.19 122 PHE A O 1
ATOM 960 N N . SER A 1 123 ? 3.144 -3.754 10.970 1.00 97.31 123 SER A N 1
ATOM 961 C CA . SER A 1 123 ? 2.071 -3.637 11.950 1.00 97.31 123 SER A CA 1
ATOM 962 C C . SER A 1 123 ? 1.043 -4.747 11.706 1.00 97.31 123 SER A C 1
ATOM 964 O O . SER A 1 123 ? 1.037 -5.400 10.668 1.00 97.31 123 SER A O 1
ATOM 966 N N . GLN A 1 124 ? 0.144 -4.966 1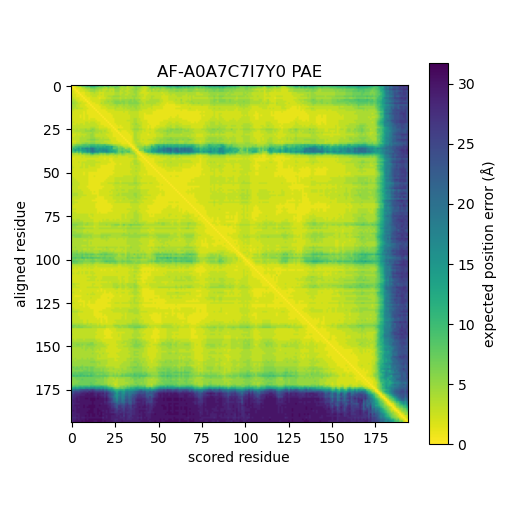2.666 1.00 97.75 124 GLN A N 1
ATOM 967 C CA . GLN A 1 124 ? -0.941 -5.945 12.508 1.00 97.75 124 GLN A CA 1
ATOM 968 C C . GLN A 1 124 ? -2.074 -5.427 11.609 1.00 97.75 124 GLN A C 1
ATOM 970 O O . GLN A 1 124 ? -2.782 -6.217 10.985 1.00 97.75 124 GLN A O 1
ATOM 975 N N . TYR A 1 125 ? -2.250 -4.104 11.559 1.00 98.31 125 TYR A N 1
ATOM 976 C CA . TYR A 1 125 ? -3.273 -3.435 10.766 1.00 98.31 125 TYR A CA 1
ATOM 977 C C . TYR A 1 125 ? -2.702 -2.224 10.039 1.00 98.31 125 TYR A C 1
ATOM 979 O O . TYR A 1 125 ? -1.863 -1.497 10.576 1.00 98.31 125 TYR A O 1
ATOM 987 N N . LEU A 1 126 ? -3.215 -1.989 8.838 1.00 97.88 126 LEU A N 1
ATOM 988 C CA . LEU A 1 126 ? -2.851 -0.875 7.976 1.00 97.88 126 LEU A CA 1
ATOM 989 C C . LEU A 1 126 ? -4.134 -0.189 7.488 1.00 97.88 126 LEU A C 1
ATOM 991 O O . LEU A 1 126 ? -5.091 -0.848 7.075 1.00 97.88 126 LEU A O 1
ATOM 995 N N . TYR A 1 127 ? -4.175 1.138 7.575 1.00 98.50 127 TYR A N 1
ATOM 996 C CA . TYR A 1 127 ? -5.313 1.941 7.136 1.00 98.50 127 TYR A CA 1
ATOM 997 C C . TYR A 1 127 ? -5.285 2.163 5.625 1.00 98.50 127 TYR A C 1
ATOM 999 O O . TYR A 1 127 ? -4.347 2.747 5.101 1.00 98.50 127 TYR A O 1
ATOM 1007 N N . LEU A 1 128 ? -6.335 1.760 4.919 1.00 98.50 128 LEU A N 1
ATOM 1008 C CA . LEU A 1 128 ? -6.477 1.984 3.486 1.00 98.50 128 LEU A CA 1
ATOM 1009 C C . LEU A 1 128 ? -7.252 3.277 3.232 1.00 98.50 128 LEU A C 1
ATOM 1011 O O . LEU A 1 128 ? -8.478 3.327 3.363 1.00 98.50 128 LEU A O 1
ATOM 1015 N N . ALA A 1 129 ? -6.524 4.318 2.834 1.00 97.62 129 ALA A N 1
ATOM 1016 C CA . ALA A 1 129 ? -7.098 5.597 2.431 1.00 97.62 129 ALA A CA 1
ATOM 1017 C C . ALA A 1 129 ? -7.958 5.474 1.154 1.00 97.62 129 ALA A C 1
ATOM 1019 O O . ALA A 1 129 ? -7.782 4.529 0.383 1.00 97.62 129 ALA A O 1
ATOM 1020 N N . PRO A 1 130 ? -8.861 6.431 0.861 1.00 96.75 130 PRO A N 1
ATOM 1021 C CA . PRO A 1 130 ? -9.815 6.313 -0.249 1.00 96.75 130 PRO A CA 1
ATOM 1022 C C . PRO A 1 130 ? -9.186 6.016 -1.620 1.00 96.75 130 PRO A C 1
ATOM 1024 O O . PRO A 1 130 ? -9.732 5.255 -2.431 1.00 96.75 130 PRO A O 1
ATOM 1027 N N . ASN A 1 131 ? -8.017 6.593 -1.858 1.00 96.25 131 ASN A N 1
ATOM 1028 C CA . ASN A 1 131 ? -7.191 6.480 -3.053 1.00 96.25 131 ASN A CA 1
ATOM 1029 C C . ASN A 1 131 ? -6.138 5.356 -2.981 1.00 96.25 131 ASN A C 1
ATOM 1031 O O . ASN A 1 131 ? -5.330 5.245 -3.897 1.00 96.25 131 ASN A O 1
ATOM 1035 N N . ALA A 1 132 ? -6.167 4.485 -1.963 1.00 97.69 132 ALA A N 1
ATOM 1036 C CA . ALA A 1 132 ? -5.297 3.310 -1.882 1.00 97.69 132 ALA A CA 1
ATOM 1037 C C . ALA A 1 132 ? -5.427 2.441 -3.137 1.00 97.69 132 ALA A C 1
ATOM 1039 O O . ALA A 1 132 ? -6.542 2.156 -3.585 1.00 97.69 132 ALA A O 1
ATOM 1040 N N . ILE A 1 133 ? -4.303 2.017 -3.705 1.00 97.31 133 ILE A N 1
ATOM 1041 C CA . ILE A 1 133 ? -4.280 1.129 -4.865 1.00 97.31 133 ILE A CA 1
ATOM 1042 C C . ILE A 1 133 ? -4.130 -0.303 -4.355 1.00 97.31 133 ILE A C 1
ATOM 1044 O O . ILE A 1 133 ? -3.102 -0.674 -3.796 1.00 97.31 133 ILE A O 1
ATOM 1048 N N . ILE A 1 134 ? -5.199 -1.085 -4.502 1.00 97.88 134 ILE A N 1
ATOM 1049 C CA . ILE A 1 134 ? -5.262 -2.471 -4.040 1.00 97.88 134 ILE A CA 1
ATOM 1050 C C . ILE A 1 134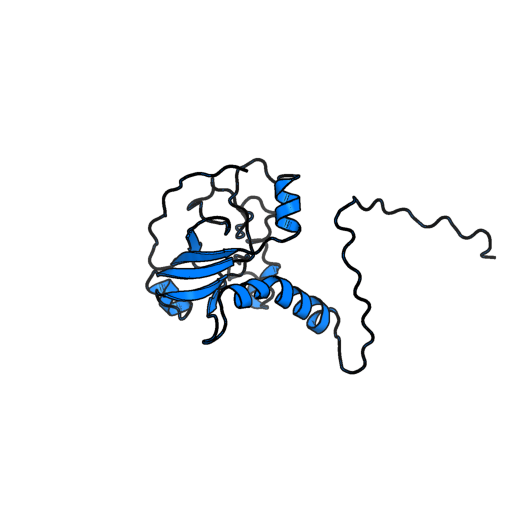 ? -5.655 -3.394 -5.179 1.00 97.88 134 ILE A C 1
ATOM 1052 O O . ILE A 1 134 ? -6.439 -3.018 -6.052 1.00 97.88 134 ILE A O 1
ATOM 1056 N N . HIS A 1 135 ? -5.154 -4.620 -5.111 1.00 97.56 135 HIS A N 1
ATOM 1057 C CA . HIS A 1 135 ? -5.413 -5.669 -6.086 1.00 97.56 135 HIS A CA 1
ATOM 1058 C C . HIS A 1 135 ? -5.907 -6.907 -5.356 1.00 97.56 135 HIS A C 1
ATOM 1060 O O . HIS A 1 135 ? -5.219 -7.409 -4.467 1.00 97.56 135 HIS A O 1
ATOM 1066 N N . LYS A 1 136 ? -7.095 -7.405 -5.713 1.00 98.06 136 LYS A N 1
ATOM 1067 C CA . LYS A 1 136 ? -7.576 -8.686 -5.184 1.00 98.06 136 LYS A CA 1
ATOM 1068 C C . LYS A 1 136 ? -6.631 -9.796 -5.619 1.00 98.06 136 LYS A C 1
ATOM 1070 O O . LYS A 1 136 ? -6.332 -9.924 -6.806 1.00 98.06 136 LYS A O 1
ATOM 1075 N N . VAL A 1 137 ? -6.186 -10.591 -4.657 1.00 98.06 137 VAL A N 1
ATOM 1076 C CA . VAL A 1 137 ? -5.365 -11.766 -4.927 1.00 98.06 137 VAL A CA 1
ATOM 1077 C C . VAL A 1 137 ? -6.267 -12.854 -5.528 1.00 98.06 137 VAL A C 1
ATOM 1079 O O . VAL A 1 137 ? -7.334 -13.117 -4.968 1.00 98.06 137 VAL A O 1
ATOM 1082 N N . PRO A 1 138 ? -5.901 -13.453 -6.678 1.00 96.94 138 PRO A N 1
ATOM 1083 C CA . PRO A 1 138 ? -6.683 -14.527 -7.284 1.00 96.94 138 PRO A CA 1
ATOM 1084 C C . PRO A 1 138 ? -6.779 -15.771 -6.396 1.00 96.94 138 PRO A C 1
ATOM 1086 O O . PRO A 1 138 ? -5.847 -16.096 -5.659 1.00 96.94 138 PRO A O 1
ATOM 1089 N N . ASP A 1 139 ? -7.876 -16.516 -6.539 1.00 95.00 139 ASP A N 1
ATOM 1090 C CA . ASP A 1 139 ? -8.061 -17.789 -5.843 1.00 95.00 139 ASP A CA 1
ATOM 1091 C C . ASP A 1 139 ? -6.906 -18.759 -6.141 1.00 95.00 139 ASP A C 1
ATOM 1093 O O . ASP A 1 139 ? -6.501 -18.947 -7.291 1.00 95.00 139 ASP A O 1
ATOM 1097 N N . GLY A 1 140 ? -6.395 -19.408 -5.094 1.00 96.19 140 GLY A N 1
ATOM 1098 C CA . GLY A 1 140 ? -5.305 -20.383 -5.188 1.00 96.19 140 GLY A CA 1
ATOM 1099 C C . GLY A 1 140 ? -3.896 -19.798 -5.073 1.00 96.19 140 GLY A C 1
ATOM 1100 O O . GLY A 1 140 ? -2.963 -20.583 -4.939 1.00 96.19 140 GLY A O 1
ATOM 1101 N N . VAL A 1 141 ? -3.742 -18.470 -5.067 1.00 97.75 141 VAL A N 1
ATOM 1102 C CA . VAL A 1 141 ? -2.469 -17.804 -4.749 1.00 97.75 141 VAL A CA 1
ATOM 1103 C C . VAL A 1 141 ? -2.379 -17.592 -3.237 1.00 97.75 141 VAL A C 1
ATOM 1105 O O . VAL A 1 141 ? -3.301 -17.036 -2.635 1.00 97.75 141 VAL A O 1
ATOM 1108 N N . THR A 1 142 ? -1.289 -18.034 -2.604 1.00 98.06 142 THR A N 1
ATOM 1109 C CA . THR A 1 142 ? -1.115 -17.843 -1.154 1.00 98.06 142 THR A CA 1
ATOM 1110 C C . THR A 1 142 ? -0.717 -16.400 -0.816 1.00 98.06 142 THR A C 1
ATOM 1112 O O . THR A 1 142 ? -0.187 -15.681 -1.671 1.00 98.06 142 THR A O 1
ATOM 1115 N N . PRO A 1 143 ? -0.925 -15.939 0.433 1.00 97.44 143 PRO A N 1
ATOM 1116 C CA . PRO A 1 143 ? -0.447 -14.627 0.867 1.00 97.44 143 PRO A CA 1
ATOM 1117 C C . PRO A 1 143 ? 1.059 -14.416 0.646 1.00 97.44 143 PRO A C 1
ATOM 1119 O O . PRO A 1 143 ? 1.475 -13.324 0.266 1.00 97.44 143 PRO A O 1
ATOM 1122 N N . GLU A 1 144 ? 1.881 -15.449 0.844 1.00 96.38 144 GLU A N 1
ATOM 1123 C CA . GLU A 1 144 ? 3.334 -15.391 0.648 1.00 96.38 144 GLU A CA 1
ATOM 1124 C C . GLU A 1 144 ? 3.711 -15.257 -0.827 1.00 96.38 144 GLU A C 1
ATOM 1126 O O . GLU A 1 144 ? 4.596 -14.469 -1.162 1.00 96.38 144 GLU A O 1
ATOM 1131 N N . GLU A 1 145 ? 3.025 -15.981 -1.716 1.00 96.94 145 GLU A N 1
ATOM 1132 C CA . GLU A 1 145 ? 3.207 -15.843 -3.163 1.00 96.94 145 GLU A CA 1
ATOM 1133 C C . GLU A 1 145 ? 2.819 -14.434 -3.619 1.00 96.94 145 GLU A C 1
ATOM 1135 O O . GLU A 1 145 ? 3.597 -13.765 -4.304 1.00 96.94 145 GLU A O 1
ATOM 1140 N N . ALA A 1 146 ? 1.664 -13.938 -3.167 1.00 97.12 146 ALA A N 1
ATOM 1141 C CA . ALA A 1 146 ? 1.224 -12.572 -3.426 1.00 97.12 146 ALA A CA 1
ATOM 1142 C C . ALA A 1 146 ? 2.204 -11.526 -2.863 1.00 97.12 146 ALA A C 1
ATOM 1144 O O . ALA A 1 146 ? 2.383 -10.468 -3.464 1.00 97.12 146 ALA A O 1
ATOM 1145 N N . GLY A 1 147 ? 2.891 -11.825 -1.755 1.00 95.38 147 GLY A N 1
ATOM 1146 C CA . GLY A 1 147 ? 3.904 -10.952 -1.154 1.00 95.38 147 GLY A CA 1
ATOM 1147 C C . GLY A 1 147 ? 5.089 -10.661 -2.081 1.00 95.38 147 GLY A C 1
ATOM 1148 O O . GLY A 1 147 ? 5.744 -9.630 -1.948 1.00 95.38 147 GLY A O 1
ATOM 1149 N N . THR A 1 148 ? 5.334 -11.517 -3.077 1.00 94.44 148 THR A N 1
ATOM 1150 C CA . THR A 1 148 ? 6.379 -11.300 -4.091 1.00 94.44 148 THR A CA 1
ATOM 1151 C C . THR A 1 148 ? 5.971 -10.325 -5.203 1.00 94.44 148 THR A C 1
ATOM 1153 O O . THR A 1 148 ? 6.801 -9.967 -6.042 1.00 94.44 148 THR A O 1
ATOM 1156 N N . ALA A 1 149 ? 4.721 -9.844 -5.210 1.00 93.31 149 ALA A N 1
ATOM 1157 C CA . ALA A 1 149 ? 4.190 -9.006 -6.280 1.00 93.31 149 ALA A CA 1
ATOM 1158 C C . ALA A 1 149 ? 4.980 -7.702 -6.473 1.00 93.31 149 ALA A C 1
ATOM 1160 O O . ALA A 1 149 ? 5.326 -7.388 -7.609 1.00 93.31 149 ALA A O 1
ATOM 1161 N N . THR A 1 150 ? 5.332 -6.969 -5.405 1.00 90.31 150 THR A N 1
ATOM 1162 C CA . THR A 1 150 ? 6.100 -5.711 -5.525 1.00 90.31 150 THR A CA 1
ATOM 1163 C C . THR A 1 150 ? 7.449 -5.899 -6.234 1.00 90.31 150 THR A C 1
ATOM 1165 O O . THR A 1 150 ? 7.683 -5.229 -7.249 1.00 90.31 150 THR A O 1
ATOM 1168 N N . PRO A 1 151 ? 8.356 -6.791 -5.777 1.00 89.88 151 PRO A N 1
ATOM 1169 C CA . PRO A 1 151 ? 9.637 -6.973 -6.454 1.00 89.88 151 PRO A CA 1
ATOM 1170 C C . PRO A 1 151 ? 9.478 -7.544 -7.870 1.00 89.88 151 PRO A C 1
ATOM 1172 O O . PRO A 1 151 ? 10.223 -7.147 -8.770 1.00 89.88 151 PRO A O 1
ATOM 1175 N N . MET A 1 152 ? 8.494 -8.420 -8.109 1.00 93.00 152 MET A N 1
ATOM 1176 C CA . MET A 1 152 ? 8.220 -8.949 -9.450 1.00 93.00 152 MET A CA 1
ATOM 1177 C C . MET A 1 152 ? 7.709 -7.871 -10.410 1.00 93.00 152 MET A C 1
ATOM 1179 O O . MET A 1 152 ? 8.187 -7.797 -11.543 1.00 93.00 152 MET A O 1
ATOM 1183 N N . ALA A 1 153 ? 6.793 -7.008 -9.964 1.00 92.94 153 ALA A N 1
ATOM 1184 C CA . ALA A 1 153 ? 6.251 -5.909 -10.759 1.00 92.94 153 ALA A CA 1
ATOM 1185 C C . ALA A 1 153 ? 7.354 -4.934 -11.187 1.00 92.94 153 ALA A C 1
ATOM 1187 O O . ALA A 1 153 ? 7.408 -4.545 -12.351 1.00 92.94 153 ALA A O 1
ATOM 1188 N N . ASN A 1 154 ? 8.303 -4.626 -10.295 1.00 91.19 154 ASN A N 1
ATOM 1189 C CA . ASN A 1 154 ? 9.490 -3.848 -10.654 1.00 91.19 154 ASN A CA 1
ATOM 1190 C C . ASN A 1 154 ? 10.322 -4.542 -11.744 1.00 91.19 154 ASN A C 1
ATOM 1192 O O . ASN A 1 154 ? 10.750 -3.895 -12.699 1.00 91.19 154 ASN A O 1
ATOM 1196 N N . GLY A 1 155 ? 10.536 -5.857 -11.634 1.00 92.12 155 GLY A N 1
ATOM 1197 C CA . GLY A 1 155 ? 11.235 -6.632 -12.661 1.00 92.12 155 GLY A CA 1
ATOM 1198 C C . GLY A 1 155 ? 10.539 -6.568 -14.023 1.00 92.12 155 GLY A C 1
ATOM 1199 O O . GLY A 1 155 ? 11.198 -6.336 -15.036 1.00 92.12 155 GLY A O 1
ATOM 1200 N N . VAL A 1 156 ? 9.211 -6.711 -14.043 1.00 94.56 156 VAL A N 1
ATOM 1201 C CA . VAL A 1 156 ? 8.385 -6.578 -15.253 1.00 94.56 156 VAL A CA 1
ATOM 1202 C C . VAL A 1 156 ? 8.483 -5.167 -15.834 1.00 94.56 156 VAL A C 1
ATOM 1204 O O . VAL A 1 156 ? 8.738 -5.035 -17.031 1.00 94.56 156 VAL A O 1
ATOM 1207 N N . GLN A 1 157 ? 8.361 -4.127 -15.001 1.00 92.94 157 GLN A N 1
ATOM 1208 C CA . GLN A 1 157 ? 8.480 -2.731 -15.426 1.00 92.94 157 GLN A CA 1
ATOM 1209 C C . GLN A 1 157 ? 9.811 -2.463 -16.120 1.00 92.94 157 GLN A C 1
ATOM 1211 O O . GLN A 1 157 ? 9.837 -2.023 -17.269 1.00 92.94 157 GLN A O 1
ATOM 1216 N N . TRP A 1 158 ? 10.920 -2.771 -15.452 1.00 92.69 158 TRP A N 1
ATOM 1217 C CA . TRP A 1 158 ? 12.246 -2.461 -15.975 1.00 92.69 158 TRP A CA 1
ATOM 1218 C C . TRP A 1 158 ? 12.641 -3.325 -17.168 1.00 92.69 158 TRP A C 1
ATOM 1220 O O . TRP A 1 158 ? 13.283 -2.824 -18.087 1.00 92.69 158 TRP A O 1
ATOM 1230 N N . ALA A 1 159 ? 12.283 -4.610 -17.175 1.00 93.75 159 ALA A N 1
ATOM 1231 C CA . ALA A 1 159 ? 12.659 -5.495 -18.270 1.00 93.75 159 ALA A CA 1
ATOM 1232 C C . ALA A 1 159 ? 11.772 -5.288 -19.502 1.00 93.75 159 ALA A C 1
ATOM 1234 O O . ALA A 1 159 ? 12.286 -5.113 -20.605 1.00 93.75 159 ALA A O 1
ATOM 1235 N N . LEU A 1 160 ? 10.448 -5.324 -19.336 1.00 94.19 160 LEU A N 1
ATOM 1236 C CA . LEU A 1 160 ? 9.527 -5.373 -20.471 1.00 94.19 160 LEU A CA 1
ATOM 1237 C C . LEU A 1 160 ? 9.115 -3.983 -20.947 1.00 94.19 160 LEU A C 1
ATOM 1239 O O . LEU A 1 160 ? 9.168 -3.729 -22.147 1.00 94.19 160 LEU A O 1
ATOM 1243 N N . PHE A 1 161 ? 8.722 -3.091 -20.035 1.00 91.38 161 PHE A N 1
ATOM 1244 C CA . PHE A 1 161 ? 8.168 -1.789 -20.416 1.00 91.38 161 PHE A CA 1
ATOM 1245 C C . PHE A 1 161 ? 9.259 -0.750 -20.690 1.00 91.38 161 PHE A C 1
ATOM 1247 O O . PHE A 1 161 ? 9.272 -0.156 -21.763 1.00 91.38 161 PHE A O 1
ATOM 1254 N N . GLU A 1 162 ? 10.211 -0.579 -19.771 1.00 91.56 162 GLU A N 1
ATOM 1255 C CA . GLU A 1 162 ? 11.298 0.402 -19.930 1.00 91.56 162 GLU A CA 1
ATOM 1256 C C . GLU A 1 162 ? 12.441 -0.153 -20.795 1.00 91.56 162 GLU A C 1
ATOM 1258 O O . GLU A 1 162 ? 12.985 0.529 -21.662 1.00 91.56 162 GLU A O 1
ATOM 1263 N N . GLY A 1 163 ? 12.817 -1.413 -20.562 1.00 93.25 163 GLY A N 1
ATOM 1264 C CA . GLY A 1 163 ? 13.923 -2.074 -21.253 1.00 93.25 163 GLY A CA 1
ATOM 1265 C C . GLY A 1 163 ? 13.568 -2.626 -22.633 1.00 93.25 163 GLY A C 1
ATOM 1266 O O . GLY A 1 163 ? 14.476 -2.950 -23.399 1.00 93.25 163 GLY A O 1
ATOM 1267 N N . GLY A 1 164 ? 12.275 -2.756 -22.955 1.00 95.31 164 GLY A N 1
ATOM 1268 C CA . GLY A 1 164 ? 11.807 -3.265 -24.247 1.00 95.31 164 GLY A CA 1
ATOM 1269 C C . GLY A 1 164 ? 12.300 -4.679 -24.572 1.00 95.31 164 GLY A C 1
ATOM 1270 O O . GLY A 1 164 ? 12.537 -4.992 -25.740 1.00 95.31 164 GLY A O 1
ATOM 1271 N N . VAL A 1 165 ? 12.515 -5.528 -23.559 1.00 95.44 165 VAL A N 1
ATOM 1272 C CA . VAL A 1 165 ? 13.019 -6.894 -23.754 1.00 95.44 165 VAL A CA 1
ATOM 1273 C C . VAL A 1 165 ? 12.024 -7.705 -24.584 1.00 95.44 165 VAL A C 1
ATOM 1275 O O . VAL A 1 165 ? 10.847 -7.828 -24.252 1.00 95.44 165 VAL A O 1
ATOM 1278 N N . THR A 1 166 ? 12.525 -8.305 -25.662 1.00 96.00 166 THR A N 1
ATOM 1279 C CA . THR A 1 166 ? 11.748 -9.133 -26.595 1.00 96.00 166 THR A CA 1
ATOM 1280 C C . THR A 1 166 ? 12.449 -10.464 -26.869 1.00 96.00 166 THR A C 1
ATOM 1282 O O . THR A 1 166 ? 13.534 -10.743 -26.350 1.00 96.00 166 THR A O 1
ATOM 1285 N N . TYR A 1 167 ? 11.830 -11.317 -27.689 1.00 96.50 167 TYR A N 1
ATOM 1286 C CA . TYR A 1 167 ? 12.418 -12.589 -28.102 1.00 96.50 167 TYR A CA 1
ATOM 1287 C C . TYR A 1 167 ? 13.850 -12.408 -28.641 1.00 96.50 167 TYR A C 1
ATOM 1289 O O . TYR A 1 167 ? 14.124 -11.489 -29.407 1.00 96.50 167 TYR A O 1
ATOM 1297 N N . SER A 1 168 ? 14.763 -13.290 -28.226 1.00 96.31 168 SER A N 1
ATOM 1298 C CA . SER A 1 168 ? 16.200 -13.243 -28.563 1.00 96.31 168 SER A CA 1
ATOM 1299 C C . SER A 1 168 ? 16.989 -12.035 -28.034 1.00 96.31 168 SER A C 1
ATOM 1301 O O . SER A 1 168 ? 18.158 -11.882 -28.389 1.00 96.31 168 SER A O 1
ATOM 1303 N N . SER A 1 169 ? 16.416 -11.207 -27.156 1.00 96.44 169 SER A N 1
ATOM 1304 C CA . SER A 1 169 ? 17.183 -10.174 -26.451 1.00 96.44 169 SER A CA 1
ATOM 1305 C C . SER A 1 169 ? 18.246 -10.800 -25.537 1.00 96.44 169 SER A C 1
ATOM 1307 O O . SER A 1 169 ? 17.987 -11.789 -24.851 1.00 96.44 169 SER A O 1
ATOM 1309 N N . ILE A 1 170 ? 19.439 -10.200 -25.492 1.00 95.88 170 ILE A N 1
ATOM 1310 C CA . ILE A 1 170 ? 20.490 -10.538 -24.522 1.00 95.88 170 ILE A CA 1
ATOM 1311 C C . ILE A 1 170 ? 20.443 -9.485 -23.417 1.00 95.88 170 ILE A C 1
ATOM 1313 O O . ILE A 1 170 ? 20.691 -8.308 -23.671 1.00 95.88 170 ILE A O 1
ATOM 1317 N N . VAL A 1 171 ? 20.127 -9.907 -22.194 1.00 94.25 171 VAL A N 1
ATOM 1318 C CA . VAL A 1 171 ? 19.950 -9.010 -21.044 1.00 94.25 171 VAL A CA 1
ATOM 1319 C C . VAL A 1 171 ? 21.107 -9.185 -20.066 1.00 94.25 171 VAL A C 1
ATOM 1321 O O . VAL A 1 171 ? 21.398 -10.299 -19.632 1.00 94.25 171 VAL A O 1
ATOM 1324 N N . LEU A 1 172 ? 21.751 -8.080 -19.683 1.00 93.56 172 LEU A N 1
ATOM 1325 C CA . LEU A 1 172 ? 22.711 -8.054 -18.581 1.00 93.56 172 LEU A CA 1
ATOM 1326 C C . LEU A 1 172 ? 22.008 -7.583 -17.306 1.00 93.56 172 LEU A C 1
ATOM 1328 O O . LEU A 1 172 ? 21.683 -6.405 -17.176 1.00 93.56 172 LEU A O 1
ATOM 1332 N N . ILE A 1 173 ? 21.835 -8.482 -16.339 1.00 89.81 173 ILE A N 1
ATOM 1333 C CA . ILE A 1 173 ? 21.314 -8.135 -15.014 1.00 89.81 173 ILE A CA 1
ATOM 1334 C C . ILE A 1 173 ? 22.498 -7.880 -14.086 1.00 89.81 173 ILE A C 1
ATOM 1336 O O . ILE A 1 173 ? 23.262 -8.792 -13.767 1.00 89.81 173 ILE A O 1
ATOM 1340 N N . ARG A 1 174 ? 22.657 -6.630 -13.647 1.00 86.19 174 ARG A N 1
ATOM 1341 C CA . ARG A 1 174 ? 23.658 -6.256 -12.645 1.00 86.19 174 ARG A CA 1
ATOM 1342 C C . ARG A 1 174 ? 22.955 -6.033 -11.304 1.00 86.19 174 ARG A C 1
ATOM 1344 O O . ARG A 1 174 ? 22.142 -5.114 -11.226 1.00 86.19 174 ARG A O 1
ATOM 1351 N N . PRO A 1 175 ? 23.263 -6.803 -10.247 1.00 74.69 175 PRO A N 1
ATOM 1352 C CA . PRO A 1 175 ? 22.761 -6.482 -8.919 1.00 74.69 175 PRO A CA 1
ATOM 1353 C C . PRO A 1 175 ? 23.253 -5.088 -8.511 1.00 74.69 175 PRO A C 1
ATOM 1355 O O . PRO A 1 175 ? 24.419 -4.744 -8.725 1.00 74.69 175 PRO A O 1
ATOM 1358 N N . SER A 1 176 ? 22.353 -4.274 -7.959 1.00 62.34 176 SER A N 1
ATOM 1359 C CA . SER A 1 176 ? 22.693 -2.933 -7.481 1.00 62.34 176 SER A CA 1
ATOM 1360 C C . SER A 1 176 ? 23.822 -3.015 -6.440 1.00 62.34 176 SER A C 1
ATOM 1362 O O . SER A 1 176 ? 23.738 -3.839 -5.525 1.00 62.34 176 SER A O 1
ATOM 1364 N N . PRO A 1 177 ? 24.861 -2.162 -6.509 1.00 49.38 177 PRO A N 1
ATOM 1365 C CA . PRO A 1 177 ? 25.898 -2.073 -5.484 1.00 49.38 177 PRO A CA 1
ATOM 1366 C C . PRO A 1 177 ? 25.391 -1.343 -4.225 1.00 49.38 177 PRO A C 1
ATOM 1368 O O . PRO A 1 177 ? 26.093 -0.539 -3.624 1.00 49.38 177 PRO A O 1
ATOM 1371 N N . SER A 1 178 ? 24.164 -1.594 -3.781 1.00 45.97 178 SER A N 1
ATOM 1372 C CA . SER A 1 178 ? 23.590 -0.959 -2.594 1.00 45.97 178 SER A CA 1
ATOM 1373 C C . SER A 1 178 ? 23.990 -1.699 -1.314 1.00 45.97 178 SER A C 1
ATOM 1375 O O . SER A 1 178 ? 23.153 -2.275 -0.634 1.00 45.97 178 SER A O 1
ATOM 1377 N N . TYR A 1 179 ? 25.290 -1.649 -0.994 1.00 42.75 179 TYR A N 1
ATOM 1378 C CA . TYR A 1 179 ? 25.820 -1.731 0.382 1.00 42.75 179 TYR A CA 1
ATOM 1379 C C . TYR A 1 179 ? 27.097 -0.902 0.613 1.00 42.75 179 TYR A C 1
ATOM 1381 O O . TYR A 1 179 ? 27.563 -0.818 1.750 1.00 42.75 179 TYR A O 1
ATOM 1389 N N . ARG A 1 180 ? 27.666 -0.249 -0.410 1.00 30.92 180 ARG A N 1
ATOM 1390 C CA . ARG A 1 180 ? 28.721 0.756 -0.228 1.00 30.92 180 ARG A CA 1
ATOM 1391 C C . ARG A 1 180 ? 28.435 1.939 -1.140 1.00 30.92 180 ARG A C 1
ATOM 1393 O O . ARG A 1 180 ? 28.269 1.760 -2.338 1.00 30.92 180 ARG A O 1
ATOM 1400 N N . SER A 1 181 ? 28.364 3.120 -0.537 1.00 32.84 181 SER A N 1
ATOM 1401 C CA . SER A 1 181 ? 28.371 4.433 -1.184 1.00 32.84 181 SER A CA 1
ATOM 1402 C C . SER A 1 181 ? 29.170 4.428 -2.492 1.00 32.84 181 SER A C 1
ATOM 1404 O O . SER A 1 181 ? 30.376 4.173 -2.483 1.00 32.84 181 SER A O 1
ATOM 1406 N N . ALA A 1 182 ? 28.501 4.709 -3.608 1.00 32.62 182 ALA A N 1
ATOM 1407 C CA . ALA A 1 182 ? 29.160 4.936 -4.880 1.00 32.62 182 ALA A CA 1
ATOM 1408 C C . ALA A 1 182 ? 29.875 6.297 -4.837 1.00 32.62 182 ALA A C 1
ATOM 1410 O O . ALA A 1 182 ? 29.261 7.340 -5.040 1.00 32.62 182 ALA A O 1
ATOM 1411 N N . GLU A 1 183 ? 31.184 6.289 -4.584 1.00 29.33 183 GLU A N 1
ATOM 1412 C CA . GLU A 1 183 ? 32.059 7.306 -5.164 1.00 29.33 183 GLU A CA 1
ATOM 1413 C C . GLU A 1 183 ? 32.119 7.038 -6.669 1.00 29.33 183 GLU A C 1
ATOM 1415 O O . GLU A 1 183 ? 32.586 5.985 -7.111 1.00 29.33 183 GLU A O 1
ATOM 1420 N N . CYS A 1 184 ? 31.649 7.989 -7.469 1.00 27.70 184 CYS A N 1
ATOM 1421 C CA . CYS A 1 184 ? 31.869 7.982 -8.906 1.00 27.70 184 CYS A CA 1
ATOM 14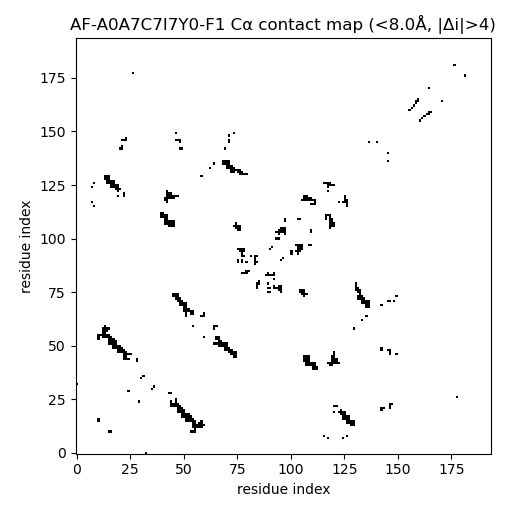22 C C . CYS A 1 184 ? 33.351 8.313 -9.157 1.00 27.70 184 CYS A C 1
ATOM 1424 O O . CYS A 1 184 ? 33.720 9.477 -9.288 1.00 27.70 184 CYS A O 1
ATOM 1426 N N . ARG A 1 185 ? 34.236 7.308 -9.167 1.00 35.69 185 ARG A N 1
ATOM 1427 C CA . ARG A 1 185 ? 35.613 7.506 -9.643 1.00 35.69 185 ARG A CA 1
ATOM 1428 C C . ARG A 1 185 ? 35.595 7.500 -11.162 1.00 35.69 185 ARG A C 1
ATOM 1430 O O . ARG A 1 185 ? 35.260 6.490 -11.777 1.00 35.69 185 ARG A O 1
ATOM 1437 N N . HIS A 1 186 ? 35.941 8.639 -11.755 1.00 35.69 186 HIS A N 1
ATOM 1438 C CA . HIS A 1 186 ? 36.268 8.702 -13.174 1.00 35.69 186 HIS A CA 1
ATOM 1439 C C . HIS A 1 186 ? 37.411 7.716 -13.464 1.00 35.69 186 HIS A C 1
ATOM 1441 O O . HIS A 1 186 ? 38.328 7.600 -12.642 1.00 35.69 186 HIS A O 1
ATOM 1447 N N . PRO A 1 187 ? 37.364 6.980 -14.586 1.00 42.81 187 PRO A N 1
ATOM 1448 C CA . PRO A 1 187 ? 38.503 6.177 -14.998 1.00 42.81 187 PRO A CA 1
ATOM 1449 C C . PRO A 1 187 ? 39.711 7.108 -15.196 1.00 42.81 187 PRO A C 1
ATOM 1451 O O . PRO A 1 187 ? 39.531 8.213 -15.714 1.00 42.81 187 PRO A O 1
ATOM 1454 N N . PRO A 1 188 ? 40.926 6.715 -14.772 1.00 47.62 188 PRO A N 1
ATOM 1455 C CA . PRO A 1 188 ? 42.119 7.464 -15.140 1.00 47.62 188 PRO A CA 1
ATOM 1456 C C . PRO A 1 188 ? 42.203 7.521 -16.668 1.00 47.62 188 PRO A C 1
ATOM 1458 O O . PRO A 1 188 ? 41.928 6.522 -17.338 1.00 47.62 188 PRO A O 1
ATOM 1461 N N . GLU A 1 189 ? 42.526 8.698 -17.203 1.00 51.53 189 GLU A N 1
ATOM 1462 C CA . GLU A 1 189 ? 42.693 8.885 -18.642 1.00 51.53 189 GLU A CA 1
ATOM 1463 C C . GLU A 1 189 ? 43.711 7.885 -19.200 1.00 51.53 189 GLU A C 1
ATOM 1465 O O . GLU A 1 189 ? 44.754 7.634 -18.594 1.00 51.53 189 GLU A O 1
ATOM 1470 N N . ASP A 1 190 ? 43.371 7.295 -20.345 1.00 55.59 190 ASP A N 1
ATOM 1471 C CA . ASP A 1 190 ? 44.216 6.359 -21.079 1.00 55.59 190 ASP A CA 1
ATOM 1472 C C . ASP A 1 190 ? 45.440 7.106 -21.644 1.00 55.59 190 ASP A C 1
ATOM 1474 O O . ASP A 1 190 ? 45.273 7.945 -22.534 1.00 55.59 190 ASP A O 1
ATOM 1478 N N . PRO A 1 191 ? 46.672 6.811 -21.185 1.00 49.88 191 PRO A N 1
ATOM 1479 C CA . PRO A 1 191 ? 47.875 7.478 -21.676 1.00 49.88 191 PRO A CA 1
ATOM 1480 C C . PRO A 1 191 ? 48.268 7.071 -23.110 1.00 49.88 191 PRO A C 1
ATOM 1482 O O . PRO A 1 191 ? 49.319 7.500 -23.584 1.00 49.88 191 PRO A O 1
ATOM 1485 N N . TYR A 1 192 ? 47.462 6.257 -23.807 1.00 51.56 192 TYR A N 1
ATOM 1486 C CA . TYR A 1 192 ? 47.743 5.772 -25.163 1.00 51.56 192 TYR A CA 1
ATOM 1487 C C . TYR A 1 192 ? 46.728 6.183 -26.238 1.00 51.56 192 TYR A C 1
ATOM 1489 O O . TYR A 1 192 ? 46.832 5.714 -27.376 1.00 51.56 192 TYR A O 1
ATOM 1497 N N . ARG A 1 193 ? 45.798 7.105 -25.956 1.00 46.56 193 ARG A N 1
ATOM 1498 C CA . ARG A 1 193 ? 45.059 7.782 -27.034 1.00 46.56 193 ARG A CA 1
ATOM 1499 C C . ARG A 1 193 ? 45.940 8.863 -27.672 1.00 46.56 193 ARG A C 1
ATOM 1501 O O . ARG A 1 193 ? 46.144 9.917 -27.078 1.00 46.56 193 ARG A O 1
ATOM 1508 N N . GLN A 1 194 ? 46.476 8.555 -28.857 1.00 49.53 194 GLN A N 1
ATOM 1509 C CA . GLN A 1 194 ? 47.006 9.548 -29.804 1.00 49.53 194 GLN A CA 1
ATOM 1510 C C . GLN A 1 194 ? 45.898 10.481 -30.294 1.00 49.53 194 GLN A C 1
ATOM 1512 O O . GLN A 1 194 ? 44.760 9.984 -30.478 1.00 49.53 194 GLN A O 1
#